Protein AF-0000000083317887 (afdb_homodimer)

InterPro domains:
  IPR007337 RelB antitoxin/Antitoxin DinJ [PF04221] (5-72)
  IPR007337 RelB antitoxin/Antitoxin DinJ [PTHR38781] (1-84)
  IPR007337 RelB antitoxin/Antitoxin DinJ [TIGR02384] (1-85)
  IPR013321 Arc-type ribbon-helix-helix [G3DSA:1.10.1220.10] (4-86)

Organism: Saccharibacillus brassicae (NCBI:txid2583377)

Sequence (184 aa):
MTQTNINIRIDEEVKKEAEHLFAELGLNMTTAVNLFIRQAIRQGGIPFEVTTQVDPFYNPANLKRLQESIQQIERGQGVQKTMQDLEHSNHAMTQTNINIRIDEEVKKEAEHLFAELGLNMTTAVNLFIRQAIRQGGIPFEVTTQVDPFYNPANLKRLQESIQQIERGQGVQKTMQDLEHSNHA

Radius of gyration: 27.74 Å; Cα contacts (8 Å, |Δi|>4): 158; chains: 2; bounding box: 85×70×58 Å

Nearest PDB structures (foldseek):
  4ml0-assembly2_E  TM=7.630E-01  e=1.537E-02  Escherichia coli B str. REL606
  4q2u-assembly1_A  TM=7.313E-01  e=1.537E-02  Escherichia coli K-12
  4fxe-assembly1_A-2  TM=6.673E-01  e=8.387E-02  Escherichia coli K-12
  4ml0-assembly2_E  TM=7.627E-01  e=1.537E-02  Escherichia coli B str. REL606
  4q2u-assembly1_A  TM=7.309E-01  e=1.537E-02  Escherichia coli K-12

Solvent-accessible surface area (backbone atoms only — not comparable to full-atom values): 10239 Å² total; per-residue (Å²): 133,61,70,37,75,45,81,31,76,40,47,44,69,57,49,53,53,41,47,51,54,31,44,75,73,72,38,50,62,55,58,52,52,50,50,49,49,52,45,19,58,61,36,63,43,80,60,46,84,88,66,95,68,64,56,59,77,63,15,53,68,42,38,48,48,48,50,50,49,48,50,48,46,51,52,48,52,50,49,51,52,54,52,52,53,52,55,54,56,67,71,100,131,63,69,39,76,45,80,31,76,40,46,44,68,57,48,52,52,42,48,52,53,31,44,75,72,72,38,50,64,54,60,51,51,50,50,49,50,53,45,18,58,60,36,64,43,79,60,48,83,87,67,93,66,63,57,60,77,65,15,52,67,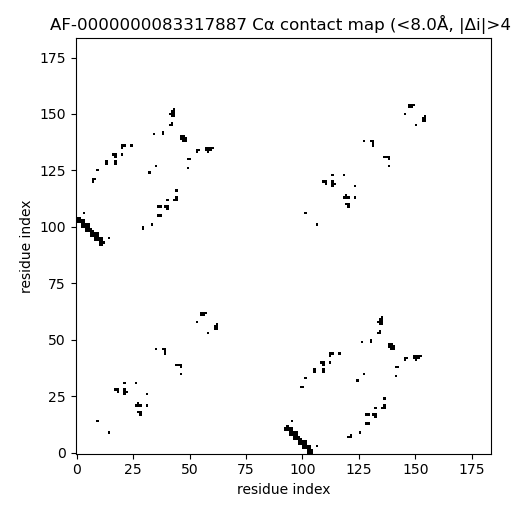42,38,48,50,48,50,50,49,48,51,50,47,51,52,48,51,50,48,50,52,53,53,50,53,52,53,51,54,66,70,95

Structure (mmCIF, N/CA/C/O backbone):
data_AF-0000000083317887-model_v1
#
loop_
_entity.id
_entity.type
_entity.pdbx_description
1 polymer 'Type II toxin-antitoxin system RelB/DinJ family antitoxin'
#
loop_
_atom_site.group_PDB
_atom_site.id
_atom_site.type_symbol
_atom_site.label_atom_id
_atom_site.label_alt_id
_atom_site.label_comp_id
_atom_site.label_asym_id
_atom_site.label_entity_id
_atom_site.label_seq_id
_atom_site.pdbx_PDB_ins_code
_atom_site.Cartn_x
_atom_site.Cartn_y
_atom_site.Cartn_z
_atom_site.occupancy
_atom_site.B_iso_or_equiv
_atom_site.auth_seq_id
_atom_site.auth_comp_id
_atom_site.auth_asym_id
_atom_site.auth_atom_id
_atom_site.pdbx_PDB_model_num
ATOM 1 N N . MET A 1 1 ? 20.453 6.75 -11.227 1 70.25 1 MET A N 1
ATOM 2 C CA . MET A 1 1 ? 19.656 6.086 -10.188 1 70.25 1 MET A CA 1
ATOM 3 C C . MET A 1 1 ? 19.75 4.57 -10.32 1 70.25 1 MET A C 1
ATOM 5 O O . MET A 1 1 ? 19.25 3.996 -11.289 1 70.25 1 MET A O 1
ATOM 9 N N . THR A 1 2 ? 20.703 3.922 -9.602 1 91.31 2 THR A N 1
ATOM 10 C CA . THR A 1 2 ? 20.969 2.488 -9.672 1 91.31 2 THR A CA 1
ATOM 11 C C . THR A 1 2 ? 19.734 1.693 -9.242 1 91.31 2 THR A C 1
ATOM 13 O O . THR A 1 2 ? 19.047 2.08 -8.297 1 91.31 2 THR A O 1
ATOM 16 N N . GLN A 1 3 ? 19.391 0.767 -10.117 1 94.81 3 GLN A N 1
ATOM 17 C CA . GLN A 1 3 ? 18.234 -0.093 -9.844 1 94.81 3 GLN A CA 1
ATOM 18 C C . GLN A 1 3 ? 18.688 -1.426 -9.25 1 94.81 3 GLN A C 1
ATOM 20 O O . GLN A 1 3 ? 19.797 -1.892 -9.508 1 94.81 3 GLN A O 1
ATOM 25 N N . THR A 1 4 ? 17.828 -1.949 -8.406 1 96.56 4 THR A N 1
ATOM 26 C CA . THR A 1 4 ? 18 -3.277 -7.832 1 96.56 4 THR A CA 1
ATOM 27 C C . THR A 1 4 ? 16.703 -4.059 -7.848 1 96.56 4 THR A C 1
ATOM 29 O O . THR A 1 4 ? 15.648 -3.516 -8.195 1 96.56 4 THR A O 1
ATOM 32 N N . ASN A 1 5 ? 16.844 -5.352 -7.547 1 96.56 5 ASN A N 1
ATOM 33 C CA . ASN A 1 5 ? 15.664 -6.215 -7.547 1 96.56 5 ASN A CA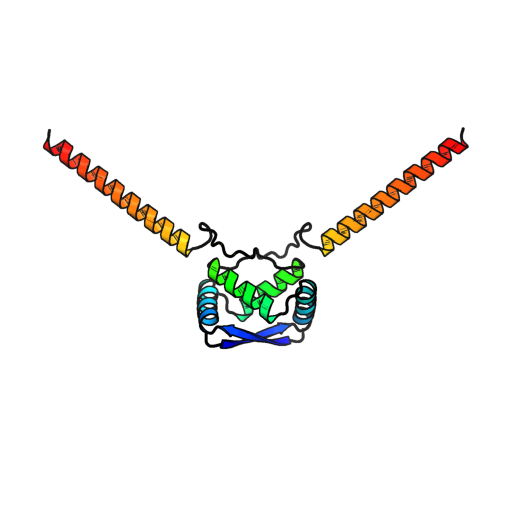 1
ATOM 34 C C . ASN A 1 5 ? 15.281 -6.641 -6.133 1 96.56 5 ASN A C 1
ATOM 36 O O . ASN A 1 5 ? 16.156 -6.914 -5.305 1 96.56 5 ASN A O 1
ATOM 40 N N . ILE A 1 6 ? 13.945 -6.586 -5.898 1 96.25 6 ILE A N 1
ATOM 41 C CA . ILE A 1 6 ? 13.453 -7.211 -4.676 1 96.25 6 ILE A CA 1
ATOM 42 C C . ILE A 1 6 ? 12.68 -8.484 -5.027 1 96.25 6 ILE A C 1
ATOM 44 O O . ILE A 1 6 ? 11.945 -8.516 -6.02 1 96.25 6 ILE A O 1
ATOM 48 N N . ASN A 1 7 ? 12.984 -9.531 -4.258 1 96.5 7 ASN A N 1
ATOM 49 C CA . ASN A 1 7 ? 12.312 -10.812 -4.383 1 96.5 7 ASN A CA 1
ATOM 50 C C . ASN A 1 7 ? 11.352 -11.062 -3.219 1 96.5 7 ASN A C 1
ATOM 52 O O . ASN A 1 7 ? 11.773 -11.125 -2.064 1 96.5 7 ASN A O 1
ATOM 56 N N . ILE A 1 8 ? 10.07 -11.211 -3.602 1 96.75 8 ILE A N 1
ATOM 57 C CA . ILE A 1 8 ? 9.047 -11.367 -2.57 1 96.75 8 ILE A CA 1
ATOM 58 C C . ILE A 1 8 ? 8.273 -12.664 -2.801 1 96.75 8 ILE A C 1
ATOM 60 O O . ILE A 1 8 ? 7.801 -12.922 -3.91 1 96.75 8 ILE A O 1
ATOM 64 N N . ARG A 1 9 ? 8.227 -13.445 -1.734 1 96.81 9 ARG A N 1
ATOM 65 C CA . ARG A 1 9 ? 7.391 -14.648 -1.786 1 96.81 9 ARG A CA 1
ATOM 66 C C . ARG A 1 9 ? 5.938 -14.312 -1.458 1 96.81 9 ARG A C 1
ATOM 68 O O . ARG A 1 9 ? 5.66 -13.594 -0.496 1 96.81 9 ARG A O 1
ATOM 75 N N . ILE A 1 10 ? 5.082 -14.883 -2.332 1 97.25 10 ILE A N 1
ATOM 76 C CA . ILE A 1 10 ? 3.662 -14.586 -2.182 1 97.25 10 ILE A CA 1
ATOM 77 C C . ILE A 1 10 ? 2.834 -15.812 -2.562 1 97.25 10 ILE A C 1
ATOM 79 O O . ILE A 1 10 ? 3.293 -16.672 -3.324 1 97.25 10 ILE A O 1
ATOM 83 N N . ASP A 1 11 ? 1.655 -15.992 -1.948 1 97.25 11 ASP A N 1
ATOM 84 C CA . ASP A 1 11 ? 0.732 -17.047 -2.338 1 97.25 11 ASP A CA 1
ATOM 85 C C . ASP A 1 11 ? 0.343 -16.938 -3.811 1 97.25 11 ASP A C 1
ATOM 87 O O . ASP A 1 11 ? 0.06 -15.828 -4.293 1 97.25 11 ASP A O 1
ATOM 91 N N . GLU A 1 12 ? 0.328 -18.016 -4.43 1 97.44 12 GLU A N 1
ATOM 92 C CA . GLU A 1 12 ? 0.086 -18.016 -5.871 1 97.44 12 GLU A CA 1
ATOM 93 C C . GLU A 1 12 ? -1.281 -17.438 -6.203 1 97.44 12 GLU A C 1
ATOM 95 O O . GLU A 1 12 ? -1.422 -16.688 -7.176 1 97.44 12 GLU A O 1
ATOM 100 N N . GLU A 1 13 ? -2.312 -17.812 -5.52 1 97.12 13 GLU A N 1
ATOM 101 C CA . GLU A 1 13 ? -3.662 -17.297 -5.754 1 97.12 13 GLU A CA 1
ATOM 102 C C . GLU A 1 13 ? -3.748 -15.805 -5.477 1 97.12 13 GLU A C 1
ATOM 104 O O . GLU A 1 13 ? -4.418 -15.07 -6.207 1 97.12 13 GLU A O 1
ATOM 109 N N . VAL A 1 14 ? -3.105 -15.367 -4.453 1 97.44 14 VAL A N 1
ATOM 110 C CA . VAL A 1 14 ? -3.059 -13.945 -4.113 1 97.44 14 VAL A CA 1
ATOM 111 C C . VAL A 1 14 ? -2.361 -13.172 -5.227 1 97.44 14 VAL A C 1
ATOM 113 O O . VAL A 1 14 ? -2.814 -12.094 -5.621 1 97.44 14 VAL A O 1
ATOM 116 N N . LYS A 1 15 ? -1.336 -13.695 -5.672 1 97.88 15 LYS A N 1
ATOM 117 C CA . LYS A 1 15 ? -0.616 -13.07 -6.777 1 97.88 15 LYS A CA 1
ATOM 118 C C . LYS A 1 15 ? -1.522 -12.891 -7.992 1 97.88 15 LYS A C 1
ATOM 120 O O . LYS A 1 15 ? -1.562 -11.812 -8.594 1 97.88 15 LYS A O 1
ATOM 125 N N . LYS A 1 16 ? -2.219 -13.914 -8.383 1 97.56 16 LYS A N 1
ATOM 126 C CA . LYS A 1 16 ? -3.109 -13.883 -9.539 1 97.56 16 LYS A CA 1
ATOM 127 C C . LYS A 1 16 ? -4.207 -12.836 -9.352 1 97.56 16 LYS A C 1
ATOM 129 O O . LYS A 1 16 ? -4.496 -12.062 -10.273 1 97.56 16 LYS A O 1
ATOM 134 N N . GLU A 1 17 ? -4.766 -12.828 -8.227 1 97.62 17 GLU A N 1
ATOM 135 C CA . GLU A 1 17 ? -5.812 -11.859 -7.922 1 97.62 17 GLU A CA 1
ATOM 136 C C . GLU A 1 17 ? -5.273 -10.43 -7.984 1 97.62 17 GLU A C 1
ATOM 138 O O . GLU A 1 17 ? -5.938 -9.539 -8.516 1 97.62 17 GLU A O 1
ATOM 143 N N . ALA A 1 18 ? -4.121 -10.266 -7.465 1 98.19 18 ALA A N 1
ATOM 144 C CA . ALA A 1 18 ? -3.496 -8.945 -7.461 1 98.19 18 ALA A CA 1
ATOM 145 C C . ALA A 1 18 ? -3.184 -8.484 -8.883 1 98.19 18 ALA A C 1
ATOM 147 O O . ALA A 1 18 ? -3.441 -7.332 -9.234 1 98.19 18 ALA A O 1
ATOM 148 N N . GLU A 1 19 ? -2.613 -9.328 -9.656 1 98.06 19 GLU A N 1
ATOM 149 C CA . GLU A 1 19 ? -2.293 -9 -11.047 1 98.06 19 GLU A CA 1
ATOM 150 C C . GLU A 1 19 ? -3.545 -8.609 -11.828 1 98.06 19 GLU A C 1
ATOM 152 O O . GLU A 1 19 ? -3.52 -7.668 -12.617 1 98.06 19 GLU A O 1
ATOM 157 N N . HIS A 1 20 ? -4.602 -9.359 -11.586 1 98 20 HIS A N 1
ATOM 158 C CA . HIS A 1 20 ? -5.871 -9.031 -12.227 1 98 20 HIS A CA 1
ATOM 159 C C . HIS A 1 20 ? -6.375 -7.66 -11.789 1 98 20 HIS A C 1
ATOM 161 O O . HIS A 1 20 ? -6.781 -6.852 -12.617 1 98 20 HIS A O 1
ATOM 167 N N . LEU A 1 21 ? -6.375 -7.406 -10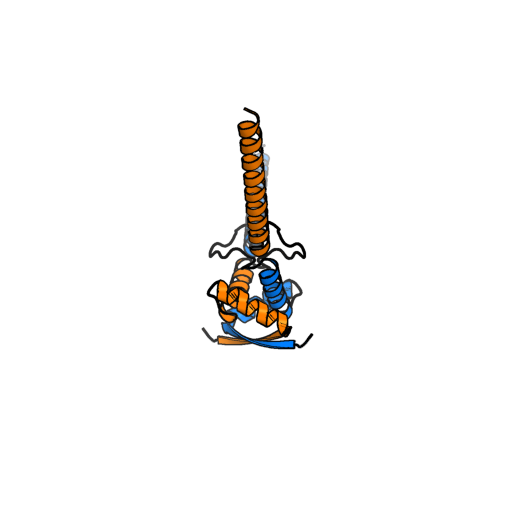.547 1 97.19 21 LEU A N 1
ATOM 168 C CA . LEU A 1 21 ? -6.836 -6.148 -9.969 1 97.19 21 LEU A CA 1
ATOM 169 C C . LEU A 1 21 ? -6.043 -4.973 -10.531 1 97.19 21 LEU A C 1
ATOM 171 O O . LEU A 1 21 ? -6.625 -3.996 -11.016 1 97.19 21 LEU A O 1
ATOM 175 N N . PHE A 1 22 ? -4.68 -5.094 -10.5 1 97.75 22 PHE A N 1
ATOM 176 C CA . PHE A 1 22 ? -3.84 -3.984 -10.93 1 97.75 22 PHE A CA 1
ATOM 177 C C . PHE A 1 22 ? -3.939 -3.783 -12.438 1 97.75 22 PHE A C 1
ATOM 179 O O . PHE A 1 22 ? -3.904 -2.65 -12.922 1 97.75 22 PHE A O 1
ATOM 186 N N . ALA A 1 23 ? -4.195 -4.855 -13.156 1 97.44 23 ALA A N 1
ATOM 187 C CA . ALA A 1 23 ? -4.43 -4.738 -14.594 1 97.44 23 ALA A CA 1
ATOM 188 C C . ALA A 1 23 ? -5.711 -3.959 -14.883 1 97.44 23 ALA A C 1
ATOM 190 O O . ALA A 1 23 ? -5.75 -3.123 -15.789 1 97.44 23 ALA A O 1
ATOM 191 N N . GLU A 1 24 ? -6.723 -4.215 -14.133 1 96.31 24 GLU A N 1
ATOM 192 C CA . GLU A 1 24 ? -7.992 -3.516 -14.289 1 96.31 24 GLU A CA 1
ATOM 193 C C . GLU A 1 24 ? -7.836 -2.02 -14.031 1 96.31 24 GLU A C 1
ATOM 195 O O . GLU A 1 24 ? -8.539 -1.202 -14.633 1 96.31 24 GLU A O 1
ATOM 200 N N . LEU A 1 25 ? -6.848 -1.718 -13.211 1 95.44 25 LEU A N 1
ATOM 201 C CA . LEU A 1 25 ? -6.586 -0.323 -12.875 1 95.44 25 LEU A CA 1
ATOM 202 C C . LEU A 1 25 ? -5.621 0.304 -13.875 1 95.44 25 LEU A C 1
ATOM 204 O O . LEU A 1 25 ? -5.281 1.484 -13.766 1 95.44 25 LEU A O 1
ATOM 208 N N . GLY A 1 26 ? -5.141 -0.604 -14.758 1 96.56 26 GLY A N 1
ATOM 209 C CA . GLY A 1 26 ? -4.176 -0.129 -15.742 1 96.56 26 GLY A CA 1
ATOM 210 C C . GLY A 1 26 ? -2.748 -0.132 -15.227 1 96.56 26 GLY A C 1
ATOM 211 O O . GLY A 1 26 ? -1.886 0.561 -15.766 1 96.56 26 GLY A O 1
ATOM 212 N N . LEU A 1 27 ? -2.488 -0.78 -14.148 1 97.44 27 LEU A N 1
ATOM 213 C CA . LEU A 1 27 ? -1.166 -0.875 -13.539 1 97.44 27 LEU A CA 1
ATOM 214 C C . LEU A 1 27 ? -0.618 -2.295 -13.648 1 97.44 27 LEU A C 1
ATOM 216 O O . LEU A 1 27 ? -1.381 -3.246 -13.828 1 97.44 27 LEU A O 1
ATOM 220 N N . ASN A 1 28 ? 0.602 -2.465 -13.586 1 97.25 28 ASN A N 1
ATOM 221 C CA . ASN A 1 28 ? 1.207 -3.773 -13.359 1 97.25 28 ASN A CA 1
ATOM 222 C C . ASN A 1 28 ? 1.709 -3.922 -11.922 1 97.25 28 ASN A C 1
ATOM 224 O O . ASN A 1 28 ? 1.688 -2.961 -11.156 1 97.25 28 ASN A O 1
ATOM 228 N N . MET A 1 29 ? 2.098 -5.027 -11.562 1 97.44 29 MET A N 1
ATOM 229 C CA . MET A 1 29 ? 2.533 -5.352 -10.211 1 97.44 29 MET A CA 1
ATOM 230 C C . MET A 1 29 ? 3.684 -4.449 -9.781 1 97.44 29 MET A C 1
ATOM 232 O O . MET A 1 29 ? 3.66 -3.889 -8.68 1 97.44 29 MET A O 1
ATOM 236 N N . THR A 1 30 ? 4.695 -4.32 -10.633 1 97.44 30 THR A N 1
ATOM 237 C CA . THR A 1 30 ? 5.875 -3.512 -10.352 1 97.44 30 THR A CA 1
ATOM 238 C C . THR A 1 30 ? 5.484 -2.07 -10.039 1 97.44 30 THR A C 1
ATOM 240 O O . THR A 1 30 ? 5.914 -1.51 -9.023 1 97.44 30 THR A O 1
ATOM 243 N N . THR A 1 31 ? 4.68 -1.523 -10.859 1 97.81 31 THR A N 1
ATOM 244 C CA . THR A 1 31 ? 4.254 -0.138 -10.695 1 97.81 31 THR A CA 1
ATOM 245 C C . THR A 1 31 ? 3.455 0.03 -9.406 1 97.81 31 THR A C 1
ATOM 247 O O . THR A 1 31 ? 3.678 0.979 -8.648 1 97.81 31 THR A O 1
ATOM 250 N N . ALA A 1 32 ? 2.547 -0.927 -9.047 1 98.31 32 ALA A N 1
ATOM 251 C CA . ALA A 1 32 ? 1.704 -0.871 -7.859 1 98.31 32 ALA A CA 1
ATOM 252 C C . ALA A 1 32 ? 2.545 -0.943 -6.59 1 98.31 32 ALA A C 1
ATOM 254 O O . ALA A 1 32 ? 2.355 -0.149 -5.664 1 98.31 32 ALA A O 1
ATOM 255 N N . VAL A 1 33 ? 3.453 -1.786 -6.582 1 98.38 33 VAL A N 1
ATOM 256 C CA . VAL A 1 33 ? 4.305 -1.973 -5.41 1 98.38 33 VAL A CA 1
ATOM 257 C C . VAL A 1 33 ? 5.227 -0.769 -5.246 1 98.38 33 VAL A C 1
ATOM 259 O O . VAL A 1 33 ? 5.418 -0.27 -4.133 1 98.38 33 VAL A O 1
ATOM 262 N N . ASN A 1 34 ? 5.789 -0.24 -6.332 1 98.25 34 ASN A N 1
ATOM 263 C CA . ASN A 1 34 ? 6.625 0.954 -6.258 1 98.25 34 ASN A CA 1
ATOM 264 C C . ASN A 1 34 ? 5.84 2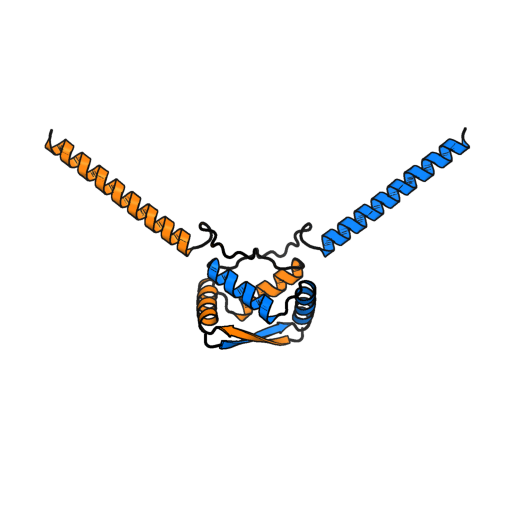.156 -5.746 1 98.25 34 ASN A C 1
ATOM 266 O O . ASN A 1 34 ? 6.355 2.953 -4.961 1 98.25 34 ASN A O 1
ATOM 270 N N . LEU A 1 35 ? 4.637 2.238 -6.195 1 97.75 35 LEU A N 1
ATOM 271 C CA . LEU A 1 35 ? 3.764 3.311 -5.734 1 97.75 35 LEU A CA 1
ATOM 272 C C . LEU A 1 35 ? 3.545 3.221 -4.227 1 97.75 35 LEU A C 1
ATOM 274 O O . LEU A 1 35 ? 3.607 4.23 -3.523 1 97.75 35 LEU A O 1
ATOM 278 N N . PHE A 1 36 ? 3.285 2.047 -3.764 1 97.88 36 PHE A N 1
ATOM 279 C CA . PHE A 1 36 ? 3.113 1.796 -2.338 1 97.88 36 PHE A CA 1
ATOM 280 C C . PHE A 1 36 ? 4.375 2.17 -1.566 1 97.88 36 PHE A C 1
ATOM 282 O O . PHE A 1 36 ? 4.309 2.914 -0.586 1 97.88 36 PHE A O 1
ATOM 289 N N . ILE A 1 37 ? 5.48 1.694 -2.014 1 98.31 37 ILE A N 1
ATOM 290 C CA . ILE A 1 37 ? 6.734 1.891 -1.294 1 98.31 37 ILE A CA 1
ATOM 291 C C . ILE A 1 37 ? 7.07 3.379 -1.241 1 98.31 37 ILE A C 1
ATOM 293 O O . ILE A 1 37 ? 7.438 3.902 -0.186 1 98.31 37 ILE A O 1
ATOM 297 N N . ARG A 1 38 ? 6.902 4.086 -2.297 1 97.12 38 ARG A N 1
ATOM 298 C CA . ARG A 1 38 ? 7.191 5.516 -2.34 1 97.12 38 ARG A CA 1
ATOM 299 C C . ARG A 1 38 ? 6.234 6.297 -1.443 1 97.12 38 ARG A C 1
ATOM 301 O O . ARG A 1 38 ? 6.645 7.242 -0.767 1 97.12 38 ARG A O 1
ATOM 308 N N . GLN A 1 39 ? 4.992 5.867 -1.481 1 96.62 39 GLN A N 1
ATOM 309 C CA . GLN A 1 39 ? 4.023 6.531 -0.612 1 96.62 39 GLN A CA 1
ATOM 310 C C . GLN A 1 39 ? 4.324 6.254 0.858 1 96.62 39 GLN A C 1
ATOM 312 O O . GLN A 1 39 ? 4.145 7.125 1.709 1 96.62 39 GLN A O 1
ATOM 317 N N . ALA A 1 40 ? 4.715 5.074 1.196 1 96.81 40 ALA A N 1
ATOM 318 C CA . ALA A 1 40 ? 5.098 4.723 2.561 1 96.81 40 ALA A CA 1
ATOM 319 C C . ALA A 1 40 ? 6.266 5.582 3.039 1 96.81 40 ALA A C 1
ATOM 321 O O . ALA A 1 40 ? 6.242 6.105 4.156 1 96.81 40 ALA A O 1
ATOM 322 N N . ILE A 1 41 ? 7.254 5.777 2.191 1 95.69 41 ILE A N 1
ATOM 323 C CA . ILE A 1 41 ? 8.422 6.594 2.51 1 95.69 41 ILE A CA 1
ATOM 324 C C . ILE A 1 41 ? 7.992 8.047 2.705 1 95.69 41 ILE A C 1
ATOM 326 O O . ILE A 1 41 ? 8.383 8.688 3.682 1 95.69 41 ILE A O 1
ATOM 330 N N . ARG A 1 42 ? 7.184 8.516 1.797 1 93.31 42 ARG A N 1
ATOM 331 C CA . ARG A 1 42 ? 6.738 9.906 1.832 1 93.31 42 ARG A CA 1
ATOM 332 C C . ARG A 1 42 ? 5.965 10.203 3.113 1 93.31 42 ARG A C 1
ATOM 334 O O . ARG A 1 42 ? 6.113 11.273 3.699 1 93.31 42 ARG A O 1
ATOM 341 N N . GLN A 1 43 ? 5.18 9.258 3.594 1 92.06 43 GLN A N 1
ATOM 342 C CA . GLN A 1 43 ? 4.336 9.453 4.77 1 92.06 43 GLN A CA 1
ATOM 343 C C . GLN A 1 43 ? 5.062 9.039 6.043 1 92.06 43 GLN A C 1
ATOM 345 O O . GLN A 1 43 ? 4.609 9.352 7.148 1 92.06 43 GLN A O 1
ATOM 350 N N . GLY A 1 44 ? 6.09 8.305 5.855 1 91.69 44 GLY A N 1
ATOM 351 C CA . GLY A 1 44 ? 6.836 7.836 7.012 1 91.69 44 GLY A CA 1
ATOM 352 C C . GLY A 1 44 ? 6.145 6.707 7.75 1 91.69 44 GLY A C 1
ATOM 353 O O . GLY A 1 44 ? 6.23 6.613 8.977 1 91.69 44 GLY A O 1
ATOM 354 N N . GLY A 1 45 ? 5.387 5.828 6.988 1 93.38 45 GLY A N 1
ATOM 355 C CA . GLY A 1 45 ? 4.652 4.719 7.566 1 93.38 45 GLY A CA 1
ATOM 356 C C . GLY A 1 45 ? 3.756 4.012 6.566 1 93.38 45 GLY A C 1
ATOM 357 O O . GLY A 1 45 ? 3.877 4.223 5.359 1 93.38 45 GLY A O 1
ATOM 358 N N . ILE A 1 46 ? 2.969 3.146 7.098 1 94.38 46 ILE A N 1
ATOM 359 C CA . ILE A 1 46 ? 2.002 2.432 6.27 1 94.38 46 ILE A CA 1
ATOM 360 C C . ILE A 1 46 ? 0.928 3.398 5.777 1 94.38 46 ILE A C 1
ATOM 362 O O . ILE A 1 46 ? 0.171 3.955 6.578 1 94.38 46 ILE A O 1
ATOM 366 N N . PRO A 1 47 ? 0.736 3.551 4.527 1 94.25 47 PRO A N 1
ATOM 367 C CA . PRO A 1 47 ? -0.115 4.625 4.008 1 94.25 47 PRO A CA 1
ATOM 368 C C . PRO A 1 47 ? -1.57 4.195 3.84 1 94.25 47 PRO A C 1
ATOM 370 O O . PRO A 1 47 ? -2.307 4.789 3.049 1 94.25 47 PRO A O 1
ATOM 373 N N . PHE A 1 48 ? -1.992 3.133 4.477 1 92.69 48 PHE A N 1
ATOM 374 C CA . PHE A 1 48 ? -3.363 2.643 4.402 1 92.69 48 PHE A CA 1
ATOM 375 C C . PHE A 1 48 ? -3.797 2.043 5.734 1 92.69 48 PHE A C 1
ATOM 377 O O . PHE A 1 48 ? -2.961 1.734 6.586 1 92.69 48 PHE A O 1
ATOM 384 N N . GLU A 1 49 ? -5.074 1.993 5.812 1 89.75 49 GLU A N 1
ATOM 385 C CA . GLU A 1 49 ? -5.625 1.32 6.984 1 89.75 49 GLU A CA 1
ATOM 386 C C . GLU A 1 49 ? -5.531 -0.197 6.848 1 89.75 49 GLU A C 1
ATOM 388 O O . GLU A 1 49 ? -5.766 -0.741 5.766 1 89.75 49 GLU A O 1
ATOM 393 N N . VAL A 1 50 ? -5.039 -0.783 7.883 1 90.38 50 VAL A N 1
ATOM 394 C CA . VAL A 1 50 ? -5.02 -2.24 7.918 1 90.38 50 VAL A CA 1
ATOM 395 C C . VAL A 1 50 ? -6.277 -2.756 8.617 1 90.38 50 VAL A C 1
ATOM 397 O O . VAL A 1 50 ? -6.484 -2.494 9.805 1 90.38 50 VAL A O 1
ATOM 400 N N . THR A 1 51 ? -7.137 -3.32 7.918 1 88 51 THR A N 1
ATOM 401 C CA . THR A 1 51 ? -8.406 -3.781 8.469 1 88 51 THR A CA 1
ATOM 402 C C . THR A 1 51 ? -8.812 -5.113 7.844 1 88 51 THR A C 1
ATOM 404 O O . THR A 1 51 ? -8.414 -5.426 6.719 1 88 51 THR A O 1
ATOM 407 N N . THR A 1 52 ? -9.453 -5.898 8.672 1 87.75 52 THR A N 1
ATOM 408 C CA . THR A 1 52 ? -10.023 -7.121 8.125 1 87.75 52 THR A CA 1
ATOM 409 C C . THR A 1 52 ? -11.438 -6.875 7.609 1 87.75 52 THR A C 1
ATOM 411 O O . THR A 1 52 ? -12.055 -7.762 7.016 1 87.75 52 THR A O 1
ATOM 414 N N . GLN A 1 53 ? -11.883 -5.578 7.859 1 79.75 53 GLN A N 1
ATOM 415 C CA . GLN A 1 53 ? -13.242 -5.215 7.461 1 79.75 53 GLN A CA 1
ATOM 416 C C . GLN A 1 53 ? -13.273 -4.711 6.02 1 79.75 53 GLN A C 1
ATOM 418 O O . GLN A 1 53 ? -12.312 -4.105 5.547 1 79.75 53 GLN A O 1
ATOM 423 N N . VAL A 1 54 ? -14.102 -5.211 5.316 1 71.81 54 VAL A N 1
ATOM 424 C CA . VAL A 1 54 ? -14.32 -4.699 3.969 1 71.81 54 VAL A CA 1
ATOM 425 C C . VAL A 1 54 ? -15.297 -3.527 4.02 1 71.81 54 VAL A C 1
ATOM 427 O O . VAL A 1 54 ? -16.344 -3.611 4.66 1 71.81 54 VAL A O 1
ATOM 430 N N . ASP A 1 55 ? -14.695 -2.242 3.789 1 60.59 55 ASP A N 1
ATOM 431 C CA . ASP A 1 55 ? -15.641 -1.133 3.736 1 60.59 55 ASP A CA 1
ATOM 432 C C . ASP A 1 55 ? -16.703 -1.369 2.67 1 60.59 55 ASP A C 1
ATOM 434 O O . ASP A 1 55 ? -16.391 -1.538 1.491 1 60.59 55 ASP A O 1
ATOM 438 N N . PRO A 1 56 ? -17.844 -1.692 3.146 1 58.78 56 PRO A N 1
ATOM 439 C CA . PRO A 1 56 ? -18.922 -1.986 2.215 1 58.78 56 PRO A CA 1
ATOM 440 C C . PRO A 1 56 ? -19 -0.985 1.064 1 58.78 56 PRO A C 1
ATOM 442 O O . PRO A 1 56 ? -19.391 -1.348 -0.048 1 58.78 56 PRO A O 1
ATOM 445 N N . PHE A 1 57 ? -18.734 0.192 1.32 1 55.88 57 PHE A N 1
ATOM 446 C CA . PHE A 1 57 ? -18.953 1.227 0.314 1 55.88 57 PHE A CA 1
ATOM 447 C C . PHE A 1 57 ? -17.781 1.274 -0.666 1 55.88 57 PHE A C 1
ATOM 449 O O . PHE A 1 57 ? -17.969 1.585 -1.845 1 55.88 57 PHE A O 1
ATOM 456 N N . TYR A 1 58 ? -16.625 0.962 -0.355 1 54.78 58 TYR A N 1
ATOM 457 C CA . TYR A 1 58 ? -15.461 1.126 -1.21 1 54.78 58 TYR A CA 1
ATOM 458 C C . TYR A 1 58 ? -15.141 -0.165 -1.954 1 54.78 58 TYR A C 1
ATOM 460 O O . TYR A 1 58 ? -14.234 -0.202 -2.787 1 54.78 58 TYR A O 1
ATOM 468 N N . ASN A 1 59 ? -15.797 -1.285 -1.598 1 56.84 59 ASN A N 1
ATOM 469 C CA . ASN A 1 59 ? -15.602 -2.516 -2.355 1 56.84 59 ASN A CA 1
ATOM 470 C C . ASN A 1 59 ? -16.438 -2.531 -3.633 1 56.84 59 ASN A C 1
ATOM 472 O O . ASN A 1 59 ? -17.656 -2.584 -3.574 1 56.84 59 ASN A O 1
ATOM 476 N N . PRO A 1 60 ? -15.828 -2.209 -4.648 1 53.75 60 PRO A N 1
ATOM 477 C CA . PRO A 1 60 ? -16.594 -2.201 -5.902 1 53.75 60 PRO A CA 1
ATOM 478 C C . PRO A 1 60 ? -17.5 -3.416 -6.047 1 53.75 60 PRO A C 1
ATOM 480 O O . PRO A 1 60 ? -18.625 -3.295 -6.559 1 53.75 60 PRO A O 1
ATOM 483 N N . ALA A 1 61 ? -17.016 -4.492 -5.535 1 55.72 61 ALA A N 1
ATOM 484 C CA . ALA A 1 61 ? -17.875 -5.672 -5.617 1 55.72 61 ALA A CA 1
ATOM 485 C C . ALA A 1 61 ? -19.125 -5.5 -4.762 1 55.72 61 ALA A C 1
ATOM 487 O O . ALA A 1 61 ? -20.219 -5.91 -5.16 1 55.72 61 ALA A O 1
ATOM 488 N N . ASN A 1 62 ? -18.875 -4.852 -3.598 1 61.16 62 ASN A N 1
ATOM 489 C CA . ASN A 1 62 ? -20.031 -4.617 -2.736 1 61.16 62 ASN A CA 1
ATOM 490 C C . ASN A 1 62 ? -20.953 -3.549 -3.312 1 61.16 62 ASN A C 1
ATOM 492 O O . ASN A 1 62 ? -22.172 -3.664 -3.225 1 61.16 62 ASN A O 1
ATOM 496 N N . LEU A 1 63 ? -20.25 -2.582 -3.906 1 55.62 63 LEU A N 1
ATOM 497 C CA . LEU A 1 63 ? -21.047 -1.553 -4.566 1 55.62 63 LEU A CA 1
ATOM 498 C C . LEU A 1 63 ? -21.844 -2.145 -5.719 1 55.62 63 LEU A C 1
ATOM 500 O O . LEU A 1 63 ? -23.016 -1.789 -5.918 1 55.62 63 LEU A O 1
ATOM 504 N N . LYS A 1 64 ? -21.172 -2.945 -6.41 1 59.38 64 LYS A N 1
ATOM 505 C CA . LYS A 1 64 ? -21.875 -3.621 -7.496 1 59.38 64 LYS A CA 1
ATOM 506 C C . LYS A 1 64 ? -23.016 -4.492 -6.965 1 59.38 64 LYS A C 1
ATOM 508 O O . LYS A 1 64 ? -24.109 -4.508 -7.531 1 59.38 64 LYS A O 1
ATOM 513 N N . ARG A 1 65 ? -22.719 -5.164 -5.859 1 63.94 65 ARG A N 1
ATOM 514 C CA . ARG A 1 65 ? -23.766 -5.984 -5.246 1 63.94 65 ARG A CA 1
ATOM 515 C C . ARG A 1 65 ? -24.891 -5.121 -4.707 1 63.94 65 ARG A C 1
ATOM 517 O O . ARG A 1 65 ? -26.078 -5.477 -4.832 1 63.94 65 ARG A O 1
ATOM 524 N N . LEU A 1 66 ? -24.531 -4.012 -4.207 1 62.94 66 LEU A N 1
ATOM 525 C CA . LEU A 1 66 ? -25.516 -3.061 -3.705 1 62.94 66 LEU A CA 1
ATOM 526 C C . LEU A 1 66 ? -26.359 -2.49 -4.844 1 62.94 66 LEU A C 1
ATOM 528 O O . LEU A 1 66 ? -27.578 -2.379 -4.727 1 62.94 66 LEU A O 1
ATOM 532 N N . GLN A 1 67 ? -25.641 -2.135 -5.875 1 61.69 67 GLN A N 1
ATOM 533 C CA . GLN A 1 67 ? -26.344 -1.629 -7.051 1 61.69 67 GLN A CA 1
ATOM 534 C C . GLN A 1 67 ? -27.281 -2.688 -7.629 1 61.69 67 GLN A C 1
ATOM 536 O O . GLN A 1 67 ? -28.406 -2.379 -8.023 1 61.69 67 GLN A O 1
ATOM 541 N N . GLU A 1 68 ? -26.766 -3.912 -7.641 1 65.88 68 GLU A N 1
ATOM 542 C CA . GLU A 1 68 ? -27.594 -5.008 -8.133 1 65.88 68 GLU A CA 1
ATOM 543 C C . GLU A 1 68 ? -28.797 -5.242 -7.215 1 65.88 68 GLU A C 1
ATOM 545 O O . GLU A 1 68 ? -29.891 -5.516 -7.684 1 65.88 68 GLU A O 1
ATOM 550 N N . SER A 1 69 ? -28.594 -5.098 -5.969 1 63.16 69 SER A N 1
ATOM 551 C CA . SER A 1 69 ? -29.656 -5.262 -4.992 1 63.16 69 SER A CA 1
ATOM 552 C C . SER A 1 69 ? -30.703 -4.148 -5.117 1 63.16 69 SER A C 1
ATOM 554 O O . SER A 1 69 ? -31.906 -4.398 -5.039 1 63.16 69 SER A O 1
ATOM 556 N N . ILE A 1 70 ? -30.234 -2.992 -5.344 1 61.94 70 ILE A N 1
ATOM 557 C CA . ILE A 1 70 ? -31.109 -1.837 -5.539 1 61.94 70 ILE A CA 1
ATOM 558 C C . ILE A 1 70 ? -31.922 -2.012 -6.824 1 61.94 70 ILE A C 1
ATOM 560 O O . ILE A 1 70 ? -33.125 -1.771 -6.84 1 61.94 70 ILE A O 1
ATOM 564 N N . GLN A 1 71 ? -31.25 -2.459 -7.836 1 65.25 71 GLN A N 1
ATOM 565 C CA . GLN A 1 71 ? -31.938 -2.684 -9.102 1 65.25 71 GLN A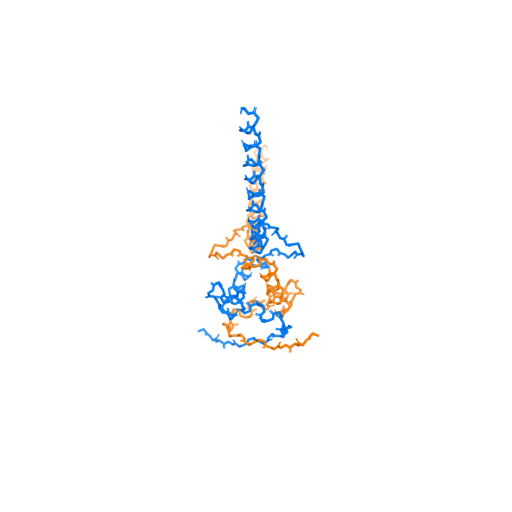 CA 1
ATOM 566 C C . GLN A 1 71 ? -33 -3.777 -8.977 1 65.25 71 GLN A C 1
ATOM 568 O O . GLN A 1 71 ? -34.062 -3.674 -9.555 1 65.25 71 GLN A O 1
ATOM 573 N N . GLN A 1 72 ? -32.688 -4.75 -8.172 1 65 72 GLN A N 1
ATOM 574 C CA . GLN A 1 72 ? -33.625 -5.836 -7.941 1 65 72 GLN A CA 1
ATOM 575 C C . GLN A 1 72 ? -34.844 -5.352 -7.137 1 65 72 GLN A C 1
ATOM 577 O O . GLN A 1 72 ? -35.969 -5.73 -7.426 1 65 72 GLN A O 1
ATOM 582 N N . ILE A 1 73 ? -34.531 -4.512 -6.254 1 62.62 73 ILE A N 1
ATOM 583 C CA . ILE A 1 73 ? -35.594 -3.938 -5.438 1 62.62 73 ILE A CA 1
ATOM 584 C C . ILE A 1 73 ? -36.469 -3.021 -6.293 1 62.62 73 ILE A C 1
ATOM 586 O O . ILE A 1 73 ? -37.719 -3.07 -6.219 1 62.62 73 ILE A O 1
ATOM 590 N N . GLU A 1 74 ? -35.812 -2.244 -7.066 1 63.28 74 GLU A N 1
ATOM 591 C CA . GLU A 1 74 ? -36.531 -1.329 -7.949 1 63.28 74 GLU A CA 1
ATOM 592 C C . GLU A 1 74 ? -37.375 -2.092 -8.977 1 63.28 74 GLU A C 1
ATOM 594 O O . GLU A 1 74 ? -38.5 -1.705 -9.273 1 63.28 74 GLU A O 1
ATOM 599 N N . ARG A 1 75 ? -36.812 -3.127 -9.375 1 64.56 75 ARG A N 1
ATOM 600 C CA . ARG A 1 75 ? -37.531 -3.971 -10.305 1 64.56 75 ARG A CA 1
ATOM 601 C C . ARG A 1 75 ? -38.688 -4.672 -9.609 1 64.56 75 ARG A C 1
ATOM 603 O O . ARG A 1 75 ? -39.781 -4.82 -10.188 1 64.56 75 ARG A O 1
ATOM 610 N N . GLY A 1 76 ? -38.438 -5.039 -8.43 1 64.88 76 GLY A N 1
ATOM 611 C CA . GLY A 1 76 ? -39.5 -5.648 -7.656 1 64.88 76 GLY A CA 1
ATOM 612 C C . GLY A 1 76 ? -40.594 -4.676 -7.293 1 64.88 76 GLY A C 1
ATOM 613 O O . GLY A 1 76 ? -41.781 -5.02 -7.359 1 64.88 76 GLY A O 1
ATOM 614 N N . GLN A 1 77 ? -40.219 -3.51 -6.855 1 65.12 77 GLN A N 1
ATOM 615 C CA . GLN A 1 77 ? -41.219 -2.484 -6.531 1 65.12 77 GLN A CA 1
ATOM 616 C C . GLN A 1 77 ? -41.969 -2.029 -7.781 1 65.12 77 GLN A C 1
ATOM 618 O O . GLN A 1 77 ? -43.156 -1.718 -7.719 1 65.12 77 GLN A O 1
ATOM 623 N N . GLY A 1 78 ? -41.25 -1.96 -8.812 1 61.28 78 GLY A N 1
ATOM 624 C CA . GLY A 1 78 ? -41.906 -1.686 -10.078 1 61.28 78 GLY A CA 1
ATOM 625 C C . GLY A 1 78 ? -42.938 -2.738 -10.461 1 61.28 78 GLY A C 1
ATOM 626 O O . GLY A 1 78 ? -44.031 -2.41 -10.914 1 61.28 78 GLY A O 1
ATOM 627 N N . VAL A 1 79 ? -42.625 -3.895 -10.188 1 67.44 79 VAL A N 1
ATOM 628 C CA . VAL A 1 79 ? -43.531 -5.004 -10.484 1 67.44 79 VAL A CA 1
ATOM 629 C C . VAL A 1 79 ? -44.75 -4.941 -9.562 1 67.44 79 VAL A C 1
ATOM 631 O O . VAL A 1 79 ? -45.875 -5.164 -10.008 1 67.44 79 VAL A O 1
ATOM 634 N N . GLN A 1 80 ? -44.562 -4.57 -8.406 1 62.25 80 GLN A N 1
ATOM 635 C CA . GLN A 1 80 ? -45.656 -4.477 -7.457 1 62.25 80 GLN A CA 1
ATOM 636 C C . GLN A 1 80 ? -46.625 -3.348 -7.832 1 62.25 80 GLN A C 1
ATOM 638 O O . GLN A 1 80 ? -47.844 -3.498 -7.719 1 62.25 80 GLN A O 1
ATOM 643 N N . LYS A 1 81 ? -46.094 -2.363 -8.203 1 65 81 LYS A N 1
ATOM 644 C CA . LYS A 1 81 ? -46.906 -1.228 -8.609 1 65 81 LYS A CA 1
ATOM 645 C C . LYS A 1 81 ? -47.719 -1.547 -9.867 1 65 81 LYS A C 1
ATOM 647 O O . LYS A 1 81 ? -48.875 -1.185 -9.977 1 65 81 LYS A O 1
ATOM 652 N N . THR A 1 82 ? -47.188 -2.211 -10.758 1 66.69 82 THR A N 1
ATOM 653 C CA . THR A 1 82 ? -47.844 -2.596 -12 1 66.69 82 THR A CA 1
ATOM 654 C C . THR A 1 82 ? -48.969 -3.605 -11.734 1 66.69 82 THR A C 1
ATOM 656 O O . THR A 1 82 ? -50.031 -3.51 -12.305 1 66.69 82 THR A O 1
ATOM 659 N N . MET A 1 83 ? -48.688 -4.395 -10.805 1 70.06 83 MET A N 1
ATOM 660 C CA . MET A 1 83 ? -49.688 -5.398 -10.453 1 70.06 83 MET A CA 1
ATOM 661 C C . MET A 1 83 ? -50.875 -4.758 -9.734 1 70.06 83 MET A C 1
ATOM 663 O O . MET A 1 83 ? -52.031 -5.137 -9.961 1 70.06 83 MET A O 1
ATOM 667 N N . GLN A 1 84 ? -50.625 -3.826 -9.008 1 65.38 84 GLN A N 1
ATOM 668 C CA . GLN A 1 84 ? -51.688 -3.115 -8.273 1 65.38 84 GLN A CA 1
ATOM 669 C C . GLN A 1 84 ? -52.531 -2.268 -9.219 1 65.38 84 GLN A C 1
ATOM 671 O O . GLN A 1 84 ? -53.75 -2.203 -9.062 1 65.38 84 GLN A O 1
ATOM 676 N N . ASP A 1 85 ? -51.938 -1.67 -10.18 1 65.31 85 ASP A N 1
ATOM 677 C CA . ASP A 1 85 ? -52.656 -0.864 -11.164 1 65.31 85 ASP A CA 1
ATOM 678 C C . ASP A 1 85 ? -53.562 -1.734 -12.031 1 65.31 85 ASP A C 1
ATOM 680 O O . ASP A 1 85 ? -54.656 -1.315 -12.414 1 65.31 85 ASP A O 1
ATOM 684 N N . LEU A 1 86 ? -53.219 -2.871 -12.297 1 65.38 86 LEU A N 1
ATOM 685 C CA . LEU A 1 86 ? -53.969 -3.807 -13.109 1 65.38 86 LEU A CA 1
ATOM 686 C C . LEU A 1 86 ? -55.156 -4.348 -12.344 1 65.38 86 LEU A C 1
ATOM 688 O O . LEU A 1 86 ? -56.25 -4.516 -12.914 1 65.38 86 LEU A O 1
ATOM 692 N N . GLU A 1 87 ? -55.031 -4.535 -11.109 1 68.12 87 GLU A N 1
ATOM 693 C CA . GLU A 1 87 ? -56.125 -5.016 -10.273 1 68.12 87 GLU A CA 1
ATOM 694 C C . GLU A 1 87 ? -57.156 -3.93 -10.062 1 68.12 87 GLU A C 1
ATOM 696 O O . GLU A 1 87 ? -58.375 -4.215 -10.023 1 68.12 87 GLU A O 1
ATOM 701 N N . HIS A 1 88 ? -56.656 -2.783 -9.969 1 66.38 88 HIS A N 1
ATOM 702 C CA . HIS A 1 88 ? -57.594 -1.678 -9.82 1 66.38 88 HIS A CA 1
ATOM 703 C C . HIS A 1 88 ? -58.344 -1.396 -11.125 1 66.38 88 HIS A C 1
ATOM 705 O O . HIS A 1 88 ? -59.5 -0.991 -11.109 1 66.38 88 HIS A O 1
ATOM 711 N N . SER A 1 89 ? -57.719 -1.613 -12.094 1 65.06 89 SER A N 1
ATOM 712 C CA . SER A 1 89 ? -58.344 -1.394 -13.391 1 65.06 89 SER A CA 1
ATOM 713 C C . SER A 1 89 ? -59.406 -2.461 -13.688 1 65.06 89 SER A C 1
ATOM 715 O O . SER A 1 89 ? -60.375 -2.197 -14.375 1 65.06 89 SER A O 1
ATOM 717 N N . ASN A 1 90 ? -59.188 -3.59 -13.258 1 63.03 90 ASN A N 1
ATOM 718 C CA . ASN A 1 90 ? -60.156 -4.629 -13.5 1 63.03 90 ASN A CA 1
ATOM 719 C C . ASN A 1 90 ? -61.406 -4.453 -12.609 1 63.03 90 ASN A C 1
ATOM 721 O O . ASN A 1 90 ? -62.438 -5.07 -12.844 1 63.03 90 ASN A O 1
ATOM 725 N N . HIS A 1 91 ? -61.219 -3.84 -11.477 1 51.38 91 HIS A N 1
ATOM 726 C CA . HIS A 1 91 ? -62.375 -3.65 -10.625 1 51.38 91 HIS A CA 1
ATOM 727 C C . H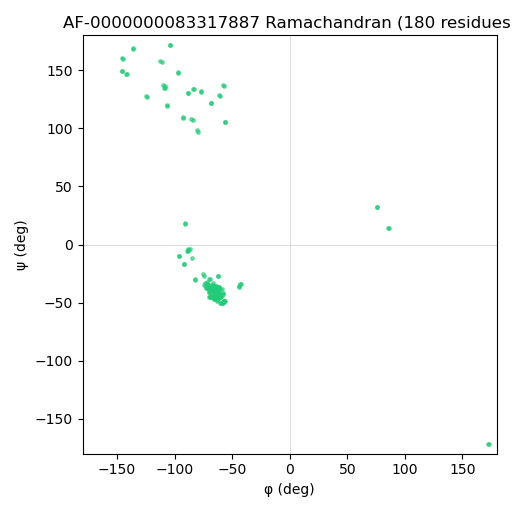IS A 1 91 ? -63.125 -2.377 -10.992 1 51.38 91 HIS A C 1
ATOM 729 O O . HIS A 1 91 ? -64.25 -2.174 -10.555 1 51.38 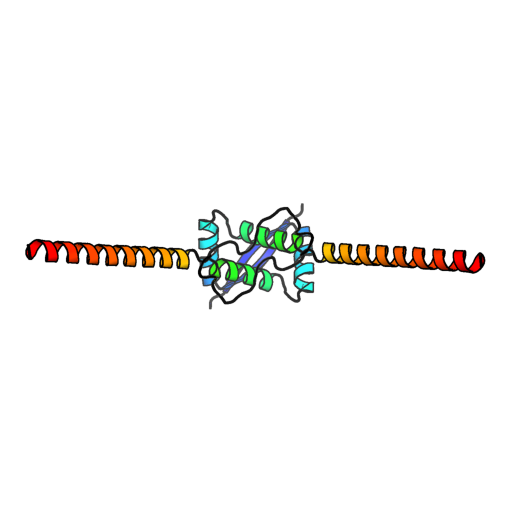91 HIS A O 1
ATOM 735 N N . ALA A 1 92 ? -62.688 -1.622 -11.867 1 40.56 92 ALA A N 1
ATOM 736 C CA . ALA A 1 92 ? -63.594 -0.553 -12.312 1 40.56 92 ALA A CA 1
ATOM 737 C C . ALA A 1 92 ? -64.5 -1.026 -13.445 1 40.56 92 ALA A C 1
ATOM 739 O O . ALA A 1 92 ? -64.062 -1.815 -14.297 1 40.56 92 ALA A O 1
ATOM 740 N N . MET B 1 1 ? -1.335 -24.031 0.263 1 70.56 1 MET B N 1
ATOM 741 C CA . MET B 1 1 ? -1.269 -22.719 -0.374 1 70.56 1 MET B CA 1
ATOM 742 C C . MET B 1 1 ? 0.065 -22.531 -1.088 1 70.56 1 MET B C 1
ATOM 744 O O . MET B 1 1 ? 1.107 -22.406 -0.444 1 70.56 1 MET B O 1
ATOM 748 N N . THR B 1 2 ? 0.144 -22.844 -2.391 1 91.31 2 THR B N 1
ATOM 749 C CA . THR B 1 2 ? 1.359 -22.781 -3.193 1 91.31 2 THR B CA 1
ATOM 750 C C . THR B 1 2 ? 1.903 -21.359 -3.238 1 91.31 2 THR B C 1
ATOM 752 O O . THR B 1 2 ? 1.135 -20.391 -3.312 1 91.31 2 THR B O 1
ATOM 755 N N . GLN B 1 3 ? 3.178 -21.266 -2.906 1 94.75 3 GLN B N 1
ATOM 756 C CA . GLN B 1 3 ? 3.855 -19.984 -2.908 1 94.75 3 GLN B CA 1
ATOM 757 C C . GLN B 1 3 ? 4.629 -19.766 -4.207 1 94.75 3 GLN B C 1
ATOM 759 O O . GLN B 1 3 ? 5.066 -20.719 -4.84 1 94.75 3 GLN B O 1
ATOM 764 N N . THR B 1 4 ? 4.695 -18.531 -4.594 1 96.56 4 THR B N 1
ATOM 765 C CA . THR B 1 4 ? 5.492 -18.109 -5.742 1 96.56 4 THR B CA 1
ATOM 766 C C . THR B 1 4 ? 6.273 -16.844 -5.426 1 96.56 4 THR B C 1
ATOM 768 O O . THR B 1 4 ? 6.074 -16.234 -4.375 1 96.56 4 THR B O 1
ATOM 771 N N . ASN B 1 5 ? 7.199 -16.547 -6.316 1 96.56 5 ASN B N 1
ATOM 772 C CA . ASN B 1 5 ? 8.031 -15.359 -6.117 1 96.56 5 ASN B CA 1
ATOM 773 C C . ASN B 1 5 ? 7.68 -14.25 -7.109 1 96.56 5 ASN B C 1
ATOM 775 O O . ASN B 1 5 ? 7.406 -14.531 -8.281 1 96.56 5 ASN B O 1
ATOM 779 N N . ILE B 1 6 ? 7.609 -13.023 -6.559 1 96.12 6 ILE B N 1
ATOM 780 C CA . ILE B 1 6 ? 7.535 -11.875 -7.453 1 96.12 6 ILE B CA 1
ATOM 781 C C . ILE B 1 6 ? 8.859 -11.109 -7.422 1 96.12 6 ILE B C 1
ATOM 783 O O . ILE B 1 6 ? 9.477 -10.961 -6.363 1 96.12 6 ILE B O 1
ATOM 787 N N . ASN B 1 7 ? 9.312 -10.766 -8.625 1 96.44 7 ASN B N 1
ATOM 788 C CA . ASN B 1 7 ? 10.531 -9.977 -8.812 1 96.44 7 ASN B CA 1
ATOM 789 C C . ASN B 1 7 ? 10.203 -8.547 -9.227 1 96.44 7 ASN B C 1
ATOM 791 O O . ASN B 1 7 ? 9.609 -8.32 -10.281 1 96.44 7 ASN B O 1
ATOM 795 N N . ILE B 1 8 ? 10.656 -7.613 -8.375 1 96.69 8 ILE B N 1
ATOM 796 C CA . ILE B 1 8 ? 10.328 -6.211 -8.625 1 96.69 8 ILE B CA 1
ATOM 797 C C . ILE B 1 8 ? 11.617 -5.391 -8.688 1 96.69 8 ILE B C 1
ATOM 799 O O . ILE B 1 8 ? 12.469 -5.48 -7.801 1 96.69 8 ILE B O 1
ATOM 803 N N . ARG B 1 9 ? 11.719 -4.641 -9.773 1 96.81 9 ARG B N 1
ATOM 804 C CA . ARG B 1 9 ? 12.828 -3.699 -9.883 1 96.81 9 ARG B CA 1
ATOM 805 C C . ARG B 1 9 ? 12.5 -2.387 -9.18 1 96.81 9 ARG B C 1
ATOM 807 O O . ARG B 1 9 ? 11.414 -1.84 -9.344 1 96.81 9 ARG B O 1
ATOM 814 N N . ILE B 1 10 ? 13.523 -1.976 -8.398 1 97.19 10 ILE B N 1
ATOM 815 C CA . ILE B 1 10 ? 13.32 -0.771 -7.605 1 97.19 10 ILE B CA 1
ATOM 816 C C . ILE B 1 10 ? 14.625 0.008 -7.5 1 97.19 10 ILE B C 1
ATOM 818 O O . ILE B 1 10 ? 15.711 -0.566 -7.629 1 97.19 10 ILE B O 1
ATOM 822 N N . ASP B 1 11 ? 14.547 1.345 -7.395 1 97.31 11 ASP B N 1
ATOM 823 C CA . ASP B 1 11 ? 15.734 2.166 -7.152 1 97.31 11 ASP B CA 1
ATOM 824 C C . ASP B 1 11 ? 16.438 1.746 -5.867 1 97.31 11 ASP B C 1
ATOM 826 O O . ASP B 1 11 ? 15.789 1.509 -4.844 1 97.31 11 ASP B O 1
ATOM 830 N N . GLU B 1 12 ? 17.688 1.687 -5.941 1 97.44 12 GLU B N 1
ATOM 831 C CA . GLU B 1 12 ? 18.469 1.189 -4.82 1 97.44 12 GLU B CA 1
ATOM 832 C C . GLU B 1 12 ? 18.266 2.051 -3.58 1 97.44 12 GLU B C 1
ATOM 834 O O . GLU B 1 12 ? 18.172 1.531 -2.467 1 97.44 12 GLU B O 1
ATOM 839 N N . GLU B 1 13 ? 18.312 3.338 -3.699 1 97.12 13 GLU B N 1
ATOM 840 C CA . GLU B 1 13 ? 18.125 4.25 -2.576 1 97.12 13 GLU B CA 1
ATOM 841 C C . GLU B 1 13 ? 16.719 4.133 -1.991 1 97.12 13 GLU B C 1
ATOM 843 O O . GLU B 1 13 ? 16.547 4.172 -0.771 1 97.12 13 GLU B O 1
ATOM 848 N N . VAL B 1 14 ? 15.766 4.008 -2.834 1 97.44 14 VAL B N 1
ATOM 849 C CA . VAL B 1 14 ? 14.383 3.822 -2.402 1 97.44 14 VAL B CA 1
ATOM 850 C C . VAL B 1 14 ? 14.258 2.516 -1.621 1 97.44 14 VAL B C 1
ATOM 852 O O . VAL B 1 14 ? 13.594 2.471 -0.58 1 97.44 14 VAL B O 1
ATOM 855 N N . LYS B 1 15 ? 14.844 1.538 -2.098 1 97.81 15 LYS B N 1
ATOM 856 C CA . LYS B 1 15 ? 14.836 0.252 -1.406 1 97.81 15 LYS B CA 1
ATOM 857 C C . LYS B 1 15 ? 15.406 0.384 0.003 1 97.81 15 LYS B C 1
ATOM 859 O O . LYS B 1 15 ? 14.82 -0.112 0.966 1 97.81 15 LYS B O 1
ATOM 864 N N . LYS B 1 16 ? 16.531 1.012 0.137 1 97.56 16 LYS B N 1
ATOM 865 C CA . LYS B 1 16 ? 17.203 1.19 1.427 1 97.56 16 LYS B CA 1
ATOM 866 C C . LYS B 1 16 ? 16.312 1.976 2.393 1 97.56 16 LYS B C 1
ATOM 868 O O . LYS B 1 16 ? 16.172 1.606 3.561 1 97.56 16 LYS B O 1
ATOM 873 N N . GLU B 1 17 ? 15.758 3 1.901 1 97.69 17 GLU B N 1
ATOM 874 C CA . GLU B 1 17 ? 14.867 3.818 2.717 1 97.69 17 GLU B CA 1
ATOM 875 C C . GLU B 1 17 ? 13.648 3.021 3.176 1 97.69 17 GLU B C 1
ATOM 877 O O . GLU B 1 17 ? 13.227 3.123 4.328 1 97.69 17 GLU B O 1
ATOM 882 N N . ALA B 1 18 ? 13.133 2.258 2.299 1 98.19 18 ALA B N 1
ATOM 883 C CA . ALA B 1 18 ? 11.969 1.439 2.609 1 98.19 18 ALA B CA 1
ATOM 884 C C . ALA B 1 18 ? 12.297 0.38 3.654 1 98.19 18 ALA B C 1
ATOM 886 O O . ALA B 1 18 ? 11.539 0.169 4.602 1 98.19 18 ALA B O 1
ATOM 887 N N . GLU B 1 19 ? 13.375 -0.299 3.479 1 98.06 19 GLU B N 1
ATOM 888 C CA . GLU B 1 19 ? 13.812 -1.317 4.43 1 98.06 19 GLU B CA 1
ATOM 889 C C . GLU B 1 19 ? 14 -0.725 5.824 1 98.06 19 GLU B C 1
ATOM 891 O O . GLU B 1 19 ? 13.625 -1.34 6.824 1 98.06 19 GLU B O 1
ATOM 896 N N . HIS B 1 20 ? 14.594 0.445 5.855 1 98 20 HIS B N 1
ATOM 897 C CA . HIS B 1 20 ? 14.766 1.134 7.129 1 98 20 HIS B CA 1
ATOM 898 C C . HIS B 1 20 ? 13.422 1.474 7.758 1 98 20 HIS B C 1
ATOM 900 O O . HIS B 1 20 ? 13.211 1.228 8.945 1 98 20 HIS B O 1
ATOM 906 N N . LEU B 1 21 ? 12.555 2.037 7.02 1 97.25 21 LEU B N 1
ATOM 907 C CA . LEU B 1 21 ? 11.227 2.432 7.484 1 97.25 21 LEU B CA 1
ATOM 908 C C . LEU B 1 21 ? 10.461 1.231 8.031 1 97.25 21 LEU B C 1
ATOM 910 O O . LEU B 1 21 ? 9.945 1.274 9.148 1 97.25 21 LEU B O 1
ATOM 914 N N . PHE B 1 22 ? 10.414 0.124 7.234 1 97.75 22 PHE B N 1
ATOM 915 C CA . PHE B 1 22 ? 9.633 -1.038 7.637 1 97.75 22 PHE B CA 1
ATOM 916 C C . PHE B 1 22 ? 10.266 -1.735 8.828 1 97.75 22 PHE B C 1
ATOM 918 O O . PHE B 1 22 ? 9.562 -2.252 9.703 1 97.75 22 PHE B O 1
ATOM 925 N N . ALA B 1 23 ? 11.586 -1.648 8.945 1 97.56 23 ALA B N 1
ATOM 926 C CA . ALA B 1 23 ? 12.266 -2.18 10.117 1 97.56 23 ALA B CA 1
ATOM 927 C C . ALA B 1 23 ? 11.867 -1.408 11.375 1 97.56 23 ALA B C 1
ATOM 929 O O . ALA B 1 23 ? 11.641 -2.002 12.43 1 97.56 23 ALA B O 1
ATOM 930 N N . GLU B 1 24 ? 11.789 -0.129 11.266 1 96.38 24 GLU B N 1
ATOM 931 C CA . GLU B 1 24 ? 11.391 0.715 12.391 1 96.38 24 GLU B CA 1
ATOM 932 C C . GLU B 1 24 ? 9.969 0.384 12.852 1 96.38 24 GLU B C 1
ATOM 934 O O . GLU B 1 24 ? 9.656 0.507 14.039 1 96.38 24 GLU B O 1
ATOM 939 N N . LEU B 1 25 ? 9.195 -0.103 11.914 1 95.44 25 LEU B N 1
ATOM 940 C CA . LEU B 1 25 ? 7.816 -0.461 12.227 1 95.44 25 LEU B CA 1
ATOM 941 C C . LEU B 1 25 ? 7.727 -1.902 12.711 1 95.44 25 LEU B C 1
ATOM 943 O O . LEU B 1 25 ? 6.637 -2.387 13.031 1 95.44 25 LEU B O 1
ATOM 947 N N . GLY B 1 26 ? 8.914 -2.551 12.625 1 96.62 26 GLY B N 1
ATOM 948 C CA . GLY B 1 26 ? 8.938 -3.945 13.031 1 96.62 26 GLY B CA 1
ATOM 949 C C . GLY B 1 26 ? 8.547 -4.902 11.922 1 96.62 26 GLY B C 1
ATOM 950 O O . GLY B 1 26 ? 8.172 -6.047 12.188 1 96.62 26 GLY B O 1
ATOM 951 N N . LEU B 1 27 ? 8.516 -4.461 10.719 1 97.5 27 LEU B N 1
ATOM 952 C CA . LEU B 1 27 ? 8.156 -5.266 9.562 1 97.5 27 LEU B CA 1
ATOM 953 C C . LEU B 1 27 ? 9.367 -5.477 8.648 1 97.5 27 LEU B C 1
ATOM 955 O O . LEU B 1 27 ? 10.328 -4.711 8.703 1 97.5 27 LEU B O 1
ATOM 959 N N . ASN B 1 28 ? 9.375 -6.43 7.871 1 97.31 28 ASN B N 1
ATOM 960 C CA . ASN B 1 28 ? 10.305 -6.555 6.758 1 97.31 28 ASN B CA 1
ATOM 961 C C . ASN B 1 28 ? 9.633 -6.242 5.426 1 97.31 28 ASN B C 1
ATOM 963 O O . ASN B 1 28 ? 8.414 -6.051 5.367 1 97.31 28 ASN B O 1
ATOM 967 N N . MET B 1 29 ? 10.336 -6.16 4.43 1 97.5 29 MET B N 1
ATOM 968 C CA . MET B 1 29 ? 9.859 -5.793 3.1 1 97.5 29 MET B CA 1
ATOM 969 C C . MET B 1 29 ? 8.766 -6.75 2.633 1 97.5 29 MET B C 1
ATOM 971 O O . MET B 1 29 ? 7.715 -6.316 2.158 1 97.5 29 MET B O 1
ATOM 975 N N . THR B 1 30 ? 9.016 -8.055 2.746 1 97.44 30 THR B N 1
ATOM 976 C CA . THR B 1 30 ? 8.078 -9.086 2.316 1 97.44 30 THR B CA 1
ATOM 977 C C . THR B 1 30 ? 6.73 -8.914 3.01 1 97.44 30 THR B C 1
ATOM 979 O O . THR B 1 30 ? 5.684 -8.906 2.355 1 97.44 30 THR B O 1
ATOM 982 N N . THR B 1 31 ? 6.77 -8.758 4.281 1 97.81 31 THR B N 1
ATOM 983 C CA . THR B 1 31 ? 5.551 -8.617 5.066 1 97.81 31 THR B CA 1
ATOM 984 C C . THR B 1 31 ? 4.797 -7.348 4.672 1 97.81 31 THR B C 1
ATOM 986 O O . THR B 1 31 ? 3.578 -7.371 4.496 1 97.81 31 THR B O 1
ATOM 989 N N . ALA B 1 32 ? 5.5 -6.195 4.445 1 98.31 32 ALA B N 1
ATOM 990 C CA . ALA B 1 32 ? 4.898 -4.91 4.09 1 98.31 32 ALA B CA 1
ATOM 991 C C . ALA B 1 32 ? 4.215 -4.984 2.727 1 98.31 32 ALA B C 1
ATOM 993 O O . ALA B 1 32 ? 3.074 -4.543 2.574 1 98.31 32 ALA B O 1
ATOM 994 N N . VAL B 1 33 ? 4.848 -5.559 1.829 1 98.38 33 VAL B N 1
ATOM 995 C CA . VAL B 1 33 ? 4.312 -5.664 0.476 1 98.38 33 VAL B CA 1
ATOM 996 C C . VAL B 1 33 ? 3.127 -6.625 0.461 1 98.38 33 VAL B C 1
ATOM 998 O O . VAL B 1 33 ? 2.102 -6.348 -0.163 1 98.38 33 VAL B O 1
ATOM 1001 N N . ASN B 1 34 ? 3.199 -7.746 1.177 1 98.25 34 ASN B N 1
ATOM 1002 C CA . ASN B 1 34 ? 2.076 -8.672 1.264 1 98.25 34 ASN B CA 1
ATOM 1003 C C . ASN B 1 34 ? 0.859 -8.023 1.915 1 98.25 34 ASN B C 1
ATOM 1005 O O . ASN B 1 34 ? -0.274 -8.25 1.488 1 98.25 34 ASN B O 1
ATOM 1009 N N . LEU B 1 35 ? 1.137 -7.242 2.904 1 97.75 35 LEU B N 1
ATOM 1010 C CA . LEU B 1 35 ? 0.066 -6.512 3.57 1 97.75 35 LEU B CA 1
ATOM 1011 C C . LEU B 1 35 ? -0.634 -5.566 2.598 1 97.75 35 LEU B C 1
ATOM 1013 O O . LEU B 1 35 ? -1.865 -5.496 2.572 1 97.75 35 LEU B O 1
ATOM 1017 N N . PHE B 1 36 ? 0.13 -4.879 1.835 1 97.88 36 PHE B N 1
ATOM 1018 C CA . PHE B 1 36 ? -0.396 -3.979 0.814 1 97.88 36 PHE B CA 1
ATOM 1019 C C . PHE B 1 36 ? -1.229 -4.746 -0.205 1 97.88 36 PHE B C 1
ATOM 1021 O O . PHE B 1 36 ? -2.371 -4.375 -0.486 1 97.88 36 PHE B O 1
ATOM 1028 N N . ILE B 1 37 ? -0.694 -5.793 -0.709 1 98.25 37 ILE B N 1
ATOM 1029 C CA . ILE B 1 37 ? -1.352 -6.543 -1.774 1 98.25 37 ILE B CA 1
ATOM 1030 C C . ILE B 1 37 ? -2.666 -7.125 -1.26 1 98.25 37 ILE B C 1
ATOM 1032 O O . ILE B 1 37 ? -3.697 -7.031 -1.929 1 98.25 37 ILE B O 1
ATOM 1036 N N . ARG B 1 38 ? -2.688 -7.648 -0.093 1 97.12 38 ARG B N 1
ATOM 1037 C CA . ARG B 1 38 ? -3.896 -8.227 0.484 1 97.12 38 ARG B CA 1
ATOM 1038 C C . ARG B 1 38 ? -4.945 -7.152 0.749 1 97.12 38 ARG B C 1
ATOM 1040 O O . ARG B 1 38 ? -6.137 -7.371 0.527 1 97.12 38 ARG B O 1
ATOM 1047 N N . GLN B 1 39 ? -4.453 -6.02 1.225 1 96.62 39 GLN B N 1
ATOM 1048 C CA . GLN B 1 39 ? -5.387 -4.922 1.456 1 96.62 39 GLN B CA 1
ATOM 1049 C C . GLN B 1 39 ? -5.957 -4.398 0.141 1 96.62 39 GLN B C 1
ATOM 1051 O O . GLN B 1 39 ? -7.129 -4.02 0.072 1 96.62 39 GLN B O 1
ATOM 1056 N N . ALA B 1 40 ? -5.172 -4.305 -0.869 1 96.75 40 ALA B N 1
ATOM 1057 C CA . ALA B 1 40 ? -5.633 -3.887 -2.191 1 96.75 40 ALA B CA 1
ATOM 1058 C C . ALA B 1 40 ? -6.715 -4.824 -2.717 1 96.75 40 ALA B C 1
ATOM 1060 O O . ALA B 1 40 ? -7.746 -4.371 -3.219 1 96.75 40 ALA B O 1
ATOM 1061 N N . ILE B 1 41 ? -6.516 -6.125 -2.566 1 95.69 41 ILE B N 1
ATOM 1062 C CA . ILE B 1 41 ? -7.48 -7.133 -3 1 95.69 41 ILE B CA 1
ATOM 1063 C C . ILE B 1 41 ? -8.773 -6.988 -2.201 1 95.69 41 ILE B C 1
ATOM 1065 O O . ILE B 1 41 ? -9.867 -6.98 -2.771 1 95.69 41 ILE B O 1
ATOM 1069 N N . ARG B 1 42 ? -8.633 -6.84 -0.908 1 93.31 42 ARG B N 1
ATOM 1070 C CA . ARG B 1 42 ? -9.781 -6.75 -0.019 1 93.31 42 ARG B CA 1
ATOM 1071 C C . ARG B 1 42 ? -10.641 -5.535 -0.357 1 93.31 42 ARG B C 1
ATOM 1073 O O . ARG B 1 42 ? -11.875 -5.605 -0.314 1 93.31 42 ARG B O 1
ATOM 1080 N N . GLN B 1 43 ? -10.031 -4.426 -0.741 1 92.12 43 GLN B N 1
ATOM 1081 C CA . GLN B 1 43 ? -10.742 -3.182 -1.014 1 92.12 43 GLN B CA 1
ATOM 1082 C C . GLN B 1 43 ? -11.125 -3.082 -2.486 1 92.12 43 GLN B C 1
ATOM 1084 O O . GLN B 1 43 ? -11.93 -2.225 -2.863 1 92.12 43 GLN B O 1
ATOM 1089 N N . GLY B 1 44 ? -10.492 -3.893 -3.258 1 91.69 44 GLY B N 1
ATOM 1090 C CA . GLY B 1 44 ? -10.773 -3.859 -4.684 1 91.69 44 GLY B CA 1
ATOM 1091 C C . GLY B 1 44 ? -10.148 -2.668 -5.387 1 91.69 44 GLY B C 1
ATOM 1092 O O . GLY B 1 44 ? -10.727 -2.121 -6.328 1 91.69 44 GLY B O 1
ATOM 1093 N N . GLY B 1 45 ? -8.938 -2.207 -4.891 1 93.38 45 GLY B N 1
ATOM 1094 C CA . GLY B 1 45 ? -8.242 -1.059 -5.445 1 93.38 45 GLY B CA 1
ATOM 1095 C C . GLY B 1 45 ? -7.035 -0.641 -4.629 1 93.38 45 GLY B C 1
ATOM 1096 O O . GLY B 1 45 ? -6.59 -1.38 -3.75 1 93.38 45 GLY B O 1
ATOM 1097 N N . ILE B 1 46 ? -6.512 0.468 -5.004 1 94.5 46 ILE B N 1
ATOM 1098 C CA . ILE B 1 46 ? -5.383 1.033 -4.27 1 94.5 46 ILE B CA 1
ATOM 1099 C C . ILE B 1 46 ? -5.844 1.49 -2.887 1 94.5 46 ILE B C 1
ATOM 1101 O O . ILE B 1 46 ? -6.672 2.398 -2.771 1 94.5 46 ILE B O 1
ATOM 1105 N N . PRO B 1 47 ? -5.293 1.015 -1.841 1 94.38 47 PRO B N 1
ATOM 1106 C CA . PRO B 1 47 ? -5.848 1.248 -0.506 1 94.38 47 PRO B CA 1
ATOM 1107 C C . PRO B 1 47 ? -5.27 2.492 0.165 1 94.38 47 PRO B C 1
ATOM 1109 O O . PRO B 1 47 ? -5.301 2.605 1.393 1 94.38 47 PRO B O 1
ATOM 1112 N N . PHE B 1 48 ? -4.668 3.379 -0.593 1 92.81 48 PHE B N 1
ATOM 1113 C CA . PHE B 1 48 ? -4.094 4.609 -0.058 1 92.81 48 PHE B CA 1
ATOM 1114 C C . PHE B 1 48 ? -4.254 5.758 -1.049 1 92.81 48 PHE B C 1
ATOM 1116 O O . PHE B 1 48 ? -4.512 5.531 -2.232 1 92.81 48 PHE B O 1
ATOM 1123 N N . GLU B 1 49 ? -4.145 6.887 -0.451 1 89.69 49 GLU B N 1
ATOM 1124 C CA . GLU B 1 49 ? -4.148 8.07 -1.307 1 89.69 49 GLU B CA 1
ATOM 1125 C C . GLU B 1 49 ? -2.797 8.258 -1.992 1 89.69 49 GLU B C 1
ATOM 1127 O O . GLU B 1 49 ? -1.749 8.047 -1.379 1 89.69 49 GLU B O 1
ATOM 1132 N N . VAL B 1 50 ? -2.889 8.477 -3.26 1 90.44 50 VAL B N 1
ATOM 1133 C CA . VAL B 1 50 ? -1.675 8.805 -4 1 90.44 50 VAL B CA 1
ATOM 1134 C C . VAL B 1 50 ? -1.503 10.32 -4.066 1 90.44 50 VAL B C 1
ATOM 1136 O O . VAL B 1 50 ? -2.336 11.023 -4.645 1 90.44 50 VAL B O 1
ATOM 1139 N N . THR B 1 51 ? -0.563 10.828 -3.398 1 87.94 51 THR B N 1
ATOM 1140 C CA . THR B 1 51 ? -0.35 12.266 -3.33 1 87.94 51 THR B CA 1
ATOM 1141 C C . THR B 1 51 ? 1.141 12.594 -3.34 1 87.94 51 THR B C 1
ATOM 1143 O O . THR B 1 51 ? 1.965 11.773 -2.939 1 87.94 51 THR B O 1
ATOM 1146 N N . THR B 1 52 ? 1.412 13.703 -3.951 1 87.56 52 THR B N 1
ATOM 1147 C CA . THR B 1 52 ? 2.787 14.18 -3.867 1 87.56 52 THR B CA 1
ATOM 1148 C C . THR B 1 52 ? 2.979 15.062 -2.637 1 87.56 52 THR B C 1
ATOM 1150 O O . THR B 1 52 ? 4.098 15.484 -2.336 1 87.56 52 THR B O 1
ATOM 1153 N N . GLN B 1 53 ? 1.807 15.297 -1.934 1 79.81 53 GLN B N 1
ATOM 1154 C CA . GLN B 1 53 ? 1.836 16.156 -0.758 1 79.81 53 GLN B CA 1
ATOM 1155 C C . GLN B 1 53 ? 2.156 15.367 0.503 1 79.81 53 GLN B C 1
ATOM 1157 O O . GLN B 1 53 ? 1.807 14.188 0.605 1 79.81 53 GLN B O 1
ATOM 1162 N N . VAL B 1 54 ? 3.025 15.812 1.188 1 71.69 54 VAL B N 1
ATOM 1163 C CA . VAL B 1 54 ? 3.301 15.219 2.492 1 71.69 54 VAL B CA 1
ATOM 1164 C C . VAL B 1 54 ? 2.352 15.805 3.537 1 71.69 54 VAL B C 1
ATOM 1166 O O . VAL B 1 54 ? 2.178 17.016 3.615 1 71.69 54 VAL B O 1
ATOM 1169 N N . ASP B 1 55 ? 1.326 14.891 3.977 1 60.28 55 ASP B N 1
ATOM 1170 C CA . ASP B 1 55 ? 0.478 15.414 5.043 1 60.28 55 ASP B CA 1
ATOM 1171 C C . ASP B 1 55 ? 1.313 15.852 6.242 1 60.28 55 ASP B C 1
ATOM 1173 O O . ASP B 1 55 ? 2.047 15.055 6.824 1 60.28 55 ASP B O 1
ATOM 1177 N N . PRO B 1 56 ? 1.429 17.141 6.363 1 58.59 56 PRO B N 1
ATOM 1178 C CA . PRO B 1 56 ? 2.244 17.672 7.457 1 58.59 56 PRO B CA 1
ATOM 1179 C C . PRO B 1 56 ? 1.979 16.953 8.781 1 58.59 56 PRO B C 1
ATOM 1181 O O . PRO B 1 56 ? 2.891 16.812 9.602 1 58.59 56 PRO B O 1
ATOM 1184 N N . PHE B 1 57 ? 0.833 16.594 9.031 1 55.53 57 PHE B N 1
ATOM 1185 C CA . PHE B 1 57 ? 0.472 16.062 10.336 1 55.53 57 PHE B CA 1
ATOM 1186 C C . PHE B 1 57 ? 0.827 14.586 10.438 1 55.53 57 PHE B C 1
ATOM 1188 O O . PHE B 1 57 ? 1.184 14.094 11.508 1 55.53 57 PHE B O 1
ATOM 1195 N N . TYR B 1 58 ? 0.827 13.812 9.484 1 54.59 58 TYR B N 1
ATOM 1196 C CA . TYR B 1 58 ? 1.025 12.367 9.547 1 54.59 58 TYR B CA 1
ATOM 1197 C C . TYR B 1 58 ? 2.48 12.008 9.273 1 54.59 58 TYR B C 1
ATOM 1199 O O . TYR B 1 58 ? 2.859 10.836 9.352 1 54.59 58 TYR B O 1
ATOM 1207 N N . ASN B 1 59 ? 3.303 12.961 8.828 1 56.94 59 ASN B N 1
ATOM 1208 C CA . ASN B 1 59 ? 4.727 12.688 8.664 1 56.94 59 ASN B CA 1
ATOM 1209 C C . ASN B 1 59 ? 5.469 12.75 9.992 1 56.94 59 ASN B C 1
ATOM 1211 O O . ASN B 1 59 ? 5.594 13.82 10.586 1 56.94 59 ASN B O 1
ATOM 1215 N N . PRO B 1 60 ? 5.645 11.656 10.523 1 53.62 60 PRO B N 1
ATOM 1216 C CA . PRO B 1 60 ? 6.352 11.664 11.805 1 53.62 60 PRO B CA 1
ATOM 1217 C C . PRO B 1 60 ? 7.539 12.617 11.82 1 53.62 60 PRO B C 1
ATOM 1219 O O . PRO B 1 60 ? 7.797 13.273 12.836 1 53.62 60 PRO B O 1
ATOM 1222 N N . ALA B 1 61 ? 8.141 12.703 10.688 1 55.78 61 ALA B N 1
ATOM 1223 C CA . ALA B 1 61 ? 9.266 13.633 10.648 1 55.78 61 ALA B CA 1
ATOM 1224 C C . ALA B 1 61 ? 8.789 15.078 10.805 1 55.78 61 ALA B C 1
ATOM 1226 O O . ALA B 1 61 ? 9.438 15.883 11.484 1 55.78 61 ALA B O 1
ATOM 1227 N N . ASN B 1 62 ? 7.605 15.297 10.172 1 61.34 62 ASN B N 1
ATOM 1228 C CA . ASN B 1 62 ? 7.07 16.641 10.305 1 61.34 62 ASN B CA 1
ATOM 1229 C C . ASN B 1 62 ? 6.535 16.906 11.711 1 61.34 62 ASN B C 1
ATOM 1231 O O . ASN B 1 62 ? 6.695 18 12.25 1 61.34 62 ASN B O 1
ATOM 1235 N N . LEU B 1 63 ? 5.941 15.82 12.203 1 55.88 63 LEU B N 1
ATOM 1236 C CA . LEU B 1 63 ? 5.477 15.945 13.578 1 55.88 63 LEU B CA 1
ATOM 1237 C C . LEU B 1 63 ? 6.645 16.172 14.531 1 55.88 63 LEU B C 1
ATOM 1239 O O . LEU B 1 63 ? 6.547 16.969 15.469 1 55.88 63 LEU B O 1
ATOM 1243 N N . LYS B 1 64 ? 7.625 15.422 14.25 1 59.5 64 LYS B N 1
ATOM 1244 C CA . LYS B 1 64 ? 8.812 15.617 15.07 1 59.5 64 LYS B CA 1
ATOM 1245 C C . LYS B 1 64 ? 9.383 17.016 14.906 1 59.5 64 LYS B C 1
ATOM 1247 O O . LYS B 1 64 ? 9.781 17.656 15.883 1 59.5 64 LYS B O 1
ATOM 1252 N N . ARG B 1 65 ? 9.352 17.453 13.641 1 63.19 65 ARG B N 1
ATOM 1253 C CA . ARG B 1 65 ? 9.844 18.797 13.383 1 63.19 65 ARG B CA 1
ATOM 1254 C C . ARG B 1 65 ? 8.938 19.844 14.023 1 63.19 65 ARG B C 1
ATOM 1256 O O . ARG B 1 65 ? 9.414 20.828 14.57 1 63.19 65 ARG B O 1
ATOM 1263 N N . LEU B 1 66 ? 7.703 19.578 14.047 1 63.16 66 LEU B N 1
ATOM 1264 C CA . LEU B 1 66 ? 6.73 20.469 14.68 1 63.16 66 LEU B CA 1
ATOM 1265 C C . LEU B 1 66 ? 6.906 20.469 16.188 1 63.16 66 LEU B C 1
ATOM 1267 O O . LEU B 1 66 ? 6.875 21.531 16.828 1 63.16 66 LEU B O 1
ATOM 1271 N N . GLN B 1 67 ? 7.059 19.281 16.688 1 61.56 67 GLN B N 1
ATOM 1272 C CA . GLN B 1 67 ? 7.293 19.156 18.125 1 61.56 67 GLN B CA 1
ATOM 1273 C C . GLN B 1 67 ? 8.578 19.875 18.531 1 61.56 67 GLN B C 1
ATOM 1275 O O . GLN B 1 67 ? 8.617 20.562 19.562 1 61.56 67 GLN B O 1
ATOM 1280 N N . GLU B 1 68 ? 9.578 19.672 17.688 1 65.12 68 GLU B N 1
ATOM 1281 C CA . GLU B 1 68 ? 10.836 20.359 17.969 1 65.12 68 GLU B CA 1
ATOM 1282 C C . GLU B 1 68 ? 10.68 21.875 17.859 1 65.12 68 GLU B C 1
ATOM 1284 O O . GLU B 1 68 ? 11.25 22.625 18.656 1 65.12 68 GLU B O 1
ATOM 1289 N N . SER B 1 69 ? 9.906 22.312 16.953 1 62.78 69 SER B N 1
ATOM 1290 C CA . SER B 1 69 ? 9.648 23.734 16.797 1 62.78 69 SER B CA 1
ATOM 1291 C C . SER B 1 69 ? 8.859 24.297 17.969 1 62.78 69 SER B C 1
ATOM 1293 O O . SER B 1 69 ? 9.141 25.391 18.453 1 62.78 69 SER B O 1
ATOM 1295 N N . ILE B 1 70 ? 7.961 23.547 18.406 1 62.72 70 ILE B N 1
ATOM 1296 C CA . ILE B 1 70 ? 7.152 23.938 19.562 1 62.72 70 ILE B CA 1
ATOM 1297 C C . ILE B 1 70 ? 8.031 24 20.812 1 62.72 70 ILE B C 1
ATOM 1299 O O . ILE B 1 70 ? 7.945 24.953 21.594 1 62.72 70 ILE B O 1
ATOM 1303 N N . GLN B 1 71 ? 8.867 23.031 20.938 1 65.5 71 GLN B N 1
ATOM 1304 C CA . GLN B 1 71 ? 9.773 23 22.078 1 65.5 71 GLN B CA 1
ATOM 1305 C C . GLN B 1 71 ? 10.734 24.188 22.047 1 65.5 71 GLN B C 1
ATOM 1307 O O . GLN B 1 71 ? 11.047 24.781 23.078 1 65.5 71 GLN B O 1
ATOM 1312 N N . GLN B 1 72 ? 11.133 24.562 20.875 1 64.88 72 GLN B N 1
ATOM 1313 C CA . GLN B 1 72 ? 12.031 25.703 20.703 1 64.88 72 GLN B CA 1
ATOM 1314 C C . GLN B 1 72 ? 11.312 27.016 21.016 1 64.88 72 GLN B C 1
ATOM 1316 O O . GLN B 1 72 ? 11.883 27.891 21.656 1 64.88 72 GLN B O 1
ATOM 1321 N N . ILE B 1 73 ? 10.125 27.016 20.656 1 63.22 73 ILE B N 1
ATOM 1322 C CA . ILE B 1 73 ? 9.32 28.203 20.938 1 63.22 73 ILE B CA 1
ATOM 1323 C C . ILE B 1 73 ? 9.055 28.297 22.438 1 63.22 73 ILE B C 1
ATOM 1325 O O . ILE B 1 73 ? 9.18 29.375 23.016 1 63.22 73 ILE B O 1
ATOM 1329 N N . GLU B 1 74 ? 8.703 27.188 23 1 63.69 74 GLU B N 1
ATOM 1330 C CA . GLU B 1 74 ? 8.445 27.156 24.438 1 63.69 74 GLU B CA 1
ATOM 1331 C C . GLU B 1 74 ? 9.695 27.5 25.234 1 63.69 74 GLU B C 1
ATOM 1333 O O . GLU B 1 74 ? 9.625 28.219 26.234 1 63.69 74 GLU B O 1
ATOM 1338 N N . ARG B 1 75 ? 10.727 27.016 24.719 1 65.56 75 ARG B N 1
ATOM 1339 C CA . ARG B 1 75 ? 11.992 27.344 25.375 1 65.56 75 ARG B CA 1
ATOM 1340 C C . ARG B 1 75 ? 12.344 28.812 25.188 1 65.56 75 ARG B C 1
ATOM 1342 O O . ARG B 1 75 ? 12.859 29.469 26.094 1 65.56 75 ARG B O 1
ATOM 1349 N N . GLY B 1 76 ? 12.031 29.25 24.047 1 64.88 76 GLY B N 1
ATOM 1350 C CA . GLY B 1 76 ? 12.258 30.672 23.797 1 64.88 76 GLY B CA 1
ATOM 1351 C C . GLY B 1 76 ? 11.344 31.562 24.594 1 64.88 76 GLY B C 1
ATOM 1352 O O . GLY B 1 76 ? 11.773 32.594 25.125 1 64.88 76 GLY B O 1
ATOM 1353 N N . GLN B 1 77 ? 10.117 31.203 24.609 1 65.69 77 GLN B N 1
ATOM 1354 C CA . GLN B 1 77 ? 9.164 31.984 25.406 1 65.69 77 GLN B CA 1
ATOM 1355 C C . GLN B 1 77 ? 9.469 31.891 26.891 1 65.69 77 GLN B C 1
ATOM 1357 O O . GLN B 1 77 ? 9.289 32.844 27.625 1 65.69 77 GLN B O 1
ATOM 1362 N N . GLY B 1 78 ? 9.836 30.75 27.25 1 61.94 78 GLY B N 1
ATOM 1363 C CA . GLY B 1 78 ? 10.305 30.594 28.625 1 61.94 78 GLY B CA 1
ATOM 1364 C C . GLY B 1 78 ? 11.492 31.484 28.938 1 61.94 78 GLY B C 1
ATOM 1365 O O . GLY B 1 78 ? 11.531 32.125 30 1 61.94 78 GLY B O 1
ATOM 1366 N N . VAL B 1 79 ? 12.328 31.625 28.062 1 67.44 79 VAL B N 1
ATOM 1367 C CA . VAL B 1 79 ? 13.508 32.469 28.234 1 67.44 79 VAL B CA 1
ATOM 1368 C C . VAL B 1 79 ? 13.102 33.938 28.281 1 67.44 79 VAL B C 1
ATOM 1370 O O . VAL B 1 79 ? 13.617 34.688 29.094 1 67.44 79 VAL B O 1
ATOM 1373 N N . GLN B 1 80 ? 12.203 34.25 27.547 1 62.69 80 GLN B N 1
ATOM 1374 C CA . GLN B 1 80 ? 11.742 35.656 27.516 1 62.69 80 GLN B CA 1
ATOM 1375 C C . GLN B 1 80 ? 11.039 36.031 28.812 1 62.69 80 GLN B C 1
ATOM 1377 O O . GLN B 1 80 ? 11.219 37.125 29.328 1 62.69 80 GLN B O 1
ATOM 1382 N N . LYS B 1 81 ? 10.328 35.188 29.25 1 66 81 LYS B N 1
ATOM 1383 C CA . LYS B 1 81 ? 9.625 35.438 30.516 1 66 81 LYS B CA 1
ATOM 1384 C C . LYS B 1 81 ? 10.602 35.531 31.672 1 66 81 LYS B C 1
ATOM 1386 O O . LYS B 1 81 ? 10.453 36.406 32.562 1 66 81 LYS B O 1
ATOM 1391 N N . THR B 1 82 ? 11.562 34.812 31.719 1 66.75 82 THR B N 1
ATOM 1392 C CA . THR B 1 82 ? 12.57 34.812 32.781 1 66.75 82 THR B CA 1
ATOM 1393 C C . THR B 1 82 ? 13.398 36.094 32.719 1 66.75 82 THR B C 1
ATOM 1395 O O . THR B 1 82 ? 13.688 36.719 33.75 1 66.75 82 THR B O 1
ATOM 1398 N N . MET B 1 83 ? 13.633 36.469 31.562 1 68.94 83 MET B N 1
ATOM 1399 C CA . MET B 1 83 ? 14.406 37.688 31.375 1 68.94 83 MET B CA 1
ATOM 1400 C C . MET B 1 83 ? 13.602 38.906 31.797 1 68.94 83 MET B C 1
ATOM 1402 O O . MET B 1 83 ? 14.148 39.844 32.406 1 68.94 83 MET B O 1
ATOM 1406 N N . GLN B 1 84 ? 12.43 38.875 31.594 1 64.06 84 GLN B N 1
ATOM 1407 C CA . GLN B 1 84 ? 11.547 40 31.969 1 64.06 84 GLN B CA 1
ATOM 1408 C C . GLN B 1 84 ? 11.359 40.062 33.469 1 64.06 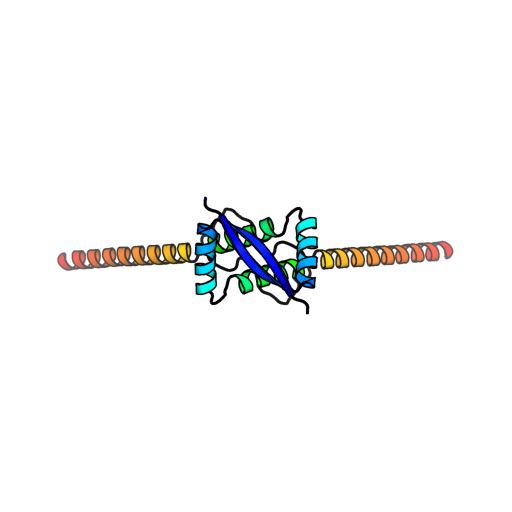84 GLN B C 1
ATOM 1410 O O . GLN B 1 84 ? 11.336 41.125 34.062 1 64.06 84 GLN B O 1
ATOM 1415 N N . ASP B 1 85 ? 11.266 38.969 34.094 1 65.31 85 ASP B N 1
ATOM 1416 C CA . ASP B 1 85 ? 11.133 38.906 35.562 1 65.31 85 ASP B CA 1
ATOM 1417 C C . ASP B 1 85 ? 12.398 39.406 36.25 1 65.31 85 ASP B C 1
ATOM 1419 O O . ASP B 1 85 ? 12.336 40.031 37.281 1 65.31 85 ASP B O 1
ATOM 1423 N N . LEU B 1 86 ? 13.461 39.156 35.719 1 66.44 86 LEU B N 1
ATOM 1424 C CA . LEU B 1 86 ? 14.742 39.594 36.281 1 66.44 86 LEU B CA 1
ATOM 1425 C C . LEU B 1 86 ? 14.945 41.094 36.125 1 66.44 86 LEU B C 1
ATOM 1427 O O . LEU B 1 86 ? 15.469 41.75 37.031 1 66.44 86 LEU B O 1
ATOM 1431 N N . GLU B 1 87 ? 14.492 41.594 35.062 1 68.12 87 GLU B N 1
ATOM 1432 C CA . GLU B 1 87 ? 14.602 43.031 34.844 1 68.12 87 GLU B CA 1
ATOM 1433 C C . GLU B 1 87 ? 13.648 43.812 35.75 1 68.12 87 GLU B C 1
ATOM 1435 O O . GLU B 1 87 ? 13.984 44.875 36.25 1 68.12 87 GLU B O 1
ATOM 1440 N N . HIS B 1 88 ? 12.562 43.156 35.938 1 67.19 88 HIS B N 1
ATOM 1441 C CA . HIS B 1 88 ? 11.609 43.812 36.844 1 67.19 88 HIS B CA 1
ATOM 1442 C C . HIS B 1 88 ? 12.07 43.719 38.312 1 67.19 88 HIS B C 1
ATOM 1444 O O . HIS B 1 88 ? 11.812 44.625 39.094 1 67.19 88 HIS B O 1
ATOM 1450 N N . SER B 1 89 ? 12.664 42.688 38.5 1 65.06 89 SER B N 1
ATOM 1451 C CA . SER B 1 89 ? 13.164 42.531 39.875 1 65.06 89 SER B CA 1
ATOM 1452 C C . SER B 1 89 ? 14.344 43.469 40.156 1 65.06 89 SER B C 1
ATOM 1454 O O . SER B 1 89 ? 14.547 43.875 41.281 1 65.06 89 SER B O 1
ATOM 1456 N N . ASN B 1 90 ? 15.047 43.656 39.188 1 62.38 90 ASN B N 1
ATOM 1457 C CA . ASN B 1 90 ? 16.172 44.562 39.406 1 62.38 90 ASN B CA 1
ATOM 1458 C C . ASN B 1 90 ? 15.727 46.031 39.469 1 62.38 90 ASN B C 1
ATOM 1460 O O . ASN B 1 90 ? 16.5 46.906 39.875 1 62.38 90 ASN B O 1
ATOM 1464 N N . HIS B 1 91 ? 14.633 46.281 38.844 1 56.72 91 HIS B N 1
ATOM 1465 C CA . HIS B 1 91 ? 14.156 47.656 38.938 1 56.72 91 HIS B CA 1
ATOM 1466 C C . HIS B 1 91 ? 13.336 47.875 40.188 1 56.72 91 HIS B C 1
ATOM 1468 O O . HIS B 1 91 ? 13.133 49.031 40.625 1 56.72 91 HIS B O 1
ATOM 1474 N N . ALA B 1 92 ? 13 46.75 40.812 1 48.28 92 ALA B N 1
ATOM 1475 C CA . ALA B 1 92 ? 12.43 47.125 42.094 1 48.28 92 ALA B CA 1
ATOM 1476 C C . ALA B 1 92 ? 13.523 47.406 43.125 1 48.28 92 ALA B C 1
ATOM 1478 O O . ALA B 1 92 ? 14.602 46.812 43.062 1 48.28 92 ALA B O 1
#

pLDDT: mean 81.15, std 17.02, range [40.56, 98.38]

Secondary structure (DSSP, 8-state):
--EEEEEEEEEHHHHHHHHHHHHHTT--HHHHHHHHHHHHHHHTS--S---SS--TTT-HHHHHHHHHHHHHHHHHHHHHHHHHHHHHHHH-/--EEEEEEEEEHHHHHHHHHHHHHTT--HHHHHHHHHHHHHHHTS--S---SS--TTT-HHHHHHHHHHHHHHHHHHHHHHHHHHHHHHHH-

Foldseek 3Di:
DDDDDDDDDDDPVVQVVVQVVQVVVVHGPVRVVVVQVVVCVVVVHRPDDDDPDDPLVPPVVSVVVVVVVVVVVVVVVVVVVVVVVVVVVVVD/DDDDDDDDDDDPVVQVVVQVVQVVVVHGPVRVVVVQVVVCVVVVHRPDDDDPDDPLVPPVVSVVVVVVVVVVVVVVVVVVVVVVVVVVVVVD